Protein AF-A0AAD4BTC6-F1 (afdb_monomer)

Mean predicted aligned error: 7.3 Å

Structure (mmCIF, N/CA/C/O backbone):
data_AF-A0AAD4BTC6-F1
#
_entry.id   AF-A0AAD4BTC6-F1
#
loop_
_atom_site.group_PDB
_atom_site.id
_atom_site.type_symbol
_atom_site.label_atom_id
_atom_site.label_alt_id
_atom_site.label_comp_id
_atom_site.label_asym_id
_atom_site.label_entity_id
_atom_site.label_seq_id
_atom_site.pdbx_PDB_ins_code
_atom_site.Cartn_x
_atom_site.Cartn_y
_atom_site.Cartn_z
_atom_site.occupancy
_atom_site.B_iso_or_equiv
_atom_site.auth_seq_id
_atom_site.auth_comp_id
_atom_site.auth_asym_id
_atom_site.auth_atom_id
_atom_site.pdbx_PDB_model_num
ATOM 1 N N . MET A 1 1 ? -26.303 -7.495 2.391 1.00 59.72 1 MET A N 1
ATOM 2 C CA . MET A 1 1 ? -24.873 -7.337 2.055 1.00 59.72 1 MET A CA 1
ATOM 3 C C . MET A 1 1 ? -24.207 -8.682 2.264 1.00 59.72 1 MET A C 1
ATOM 5 O O . MET A 1 1 ? -24.426 -9.274 3.316 1.00 59.72 1 MET A O 1
ATOM 9 N N . ALA A 1 2 ? -23.503 -9.204 1.262 1.00 74.81 2 ALA A N 1
ATOM 10 C CA . ALA A 1 2 ? -22.733 -10.434 1.427 1.00 74.81 2 ALA A CA 1
ATOM 11 C C . ALA A 1 2 ? -21.497 -10.154 2.305 1.00 74.81 2 ALA A C 1
ATOM 13 O O . ALA A 1 2 ? -21.036 -9.021 2.349 1.00 74.81 2 ALA A O 1
ATOM 14 N N . PHE A 1 3 ? -20.998 -11.163 3.025 1.00 88.12 3 PHE A N 1
ATOM 15 C CA . PHE A 1 3 ? -19.696 -11.126 3.712 1.00 88.12 3 PHE A CA 1
ATOM 16 C C . PHE A 1 3 ? -19.461 -9.969 4.710 1.00 88.12 3 PHE A C 1
ATOM 18 O O . PHE A 1 3 ? -18.333 -9.530 4.901 1.00 88.12 3 PHE A O 1
ATOM 25 N N . SER A 1 4 ? -20.492 -9.510 5.429 1.00 89.38 4 SER A N 1
ATOM 26 C CA . SER A 1 4 ? -20.370 -8.412 6.410 1.00 89.38 4 SER A CA 1
ATOM 27 C C . SER A 1 4 ? -19.417 -8.684 7.584 1.00 89.38 4 SER A C 1
ATOM 29 O O . SER A 1 4 ? -19.092 -7.758 8.321 1.00 89.38 4 SER A O 1
ATOM 31 N N . ASN A 1 5 ? -19.011 -9.940 7.778 1.00 93.12 5 ASN A N 1
ATOM 32 C CA . ASN A 1 5 ? -18.071 -10.384 8.811 1.00 93.12 5 ASN A CA 1
ATOM 33 C C . ASN A 1 5 ? -16.766 -10.924 8.203 1.00 93.12 5 ASN A C 1
ATOM 35 O O . ASN A 1 5 ? -16.048 -11.675 8.855 1.00 93.12 5 ASN A O 1
ATOM 39 N N . LEU A 1 6 ? -16.489 -10.634 6.929 1.00 95.56 6 LEU A N 1
ATOM 40 C CA . LEU A 1 6 ? -15.225 -11.010 6.313 1.00 95.56 6 LEU A CA 1
ATOM 41 C C . LEU A 1 6 ? -14.169 -9.966 6.675 1.00 95.56 6 LEU A C 1
ATOM 43 O O . LEU A 1 6 ? -14.262 -8.815 6.256 1.00 95.56 6 LEU A O 1
ATOM 47 N N . HIS A 1 7 ? -13.189 -10.394 7.467 1.00 96.81 7 HIS A N 1
ATOM 48 C CA . HIS A 1 7 ? -12.101 -9.546 7.962 1.00 96.81 7 HIS A CA 1
ATOM 49 C C . HIS A 1 7 ? -10.792 -9.774 7.208 1.00 96.81 7 HIS A C 1
ATOM 51 O O . HIS A 1 7 ? -9.967 -8.873 7.121 1.00 96.81 7 HIS A O 1
ATOM 57 N N . ARG A 1 8 ? -10.595 -10.966 6.644 1.00 97.12 8 ARG A N 1
ATOM 58 C CA . ARG A 1 8 ? -9.352 -11.341 5.977 1.00 97.12 8 ARG A CA 1
ATOM 59 C C . ARG A 1 8 ? -9.640 -12.064 4.679 1.00 97.12 8 ARG A C 1
ATOM 61 O O . ARG A 1 8 ? -10.457 -12.983 4.646 1.00 97.12 8 ARG A O 1
ATOM 68 N N . ILE A 1 9 ? -8.917 -11.664 3.646 1.00 95.44 9 ILE A N 1
ATOM 69 C CA . ILE A 1 9 ? -8.820 -12.357 2.372 1.00 95.44 9 ILE A CA 1
ATOM 70 C C . ILE A 1 9 ? -7.354 -12.656 2.144 1.00 95.44 9 ILE A C 1
ATOM 72 O O . ILE A 1 9 ? -6.514 -11.766 2.220 1.00 95.44 9 ILE A O 1
ATOM 76 N N . ASP A 1 10 ? -7.076 -13.927 1.900 1.00 94.94 10 ASP A N 1
ATOM 77 C CA . ASP A 1 10 ? -5.738 -14.442 1.670 1.00 94.94 10 ASP A CA 1
ATOM 78 C C . ASP A 1 10 ? -5.809 -15.368 0.460 1.00 94.94 10 ASP A C 1
ATOM 80 O O . ASP A 1 10 ? -6.353 -16.473 0.531 1.00 94.94 10 ASP A O 1
ATOM 84 N N . ILE A 1 11 ? -5.381 -14.849 -0.685 1.00 91.38 11 ILE A N 1
ATOM 85 C CA . ILE A 1 11 ? -5.396 -15.550 -1.964 1.00 91.38 11 ILE A CA 1
ATOM 86 C C . ILE A 1 11 ? -3.944 -15.746 -2.353 1.00 91.38 11 ILE A C 1
ATOM 88 O O . ILE A 1 11 ? -3.280 -14.792 -2.739 1.00 91.38 11 ILE A O 1
ATOM 92 N N . ASN A 1 12 ? -3.459 -16.980 -2.261 1.00 89.06 12 ASN A N 1
ATOM 93 C CA . ASN A 1 12 ? -2.123 -17.332 -2.717 1.00 89.06 12 ASN A CA 1
ATOM 94 C C . ASN A 1 12 ? -2.219 -18.361 -3.845 1.00 89.06 12 ASN A C 1
ATOM 96 O O . ASN A 1 12 ? -2.481 -19.543 -3.617 1.00 89.06 12 ASN A O 1
ATOM 100 N N . VAL A 1 13 ? -2.061 -17.883 -5.072 1.00 84.44 13 VAL A N 1
ATOM 101 C CA . VAL A 1 13 ? -2.122 -18.658 -6.303 1.00 84.44 13 VAL A CA 1
ATOM 102 C C . VAL A 1 13 ? -0.783 -18.560 -7.027 1.00 84.44 13 VAL A C 1
ATOM 104 O O . VAL A 1 13 ? -0.260 -17.481 -7.264 1.00 84.44 13 VAL A O 1
ATOM 107 N N . PHE A 1 14 ? -0.234 -19.700 -7.442 1.00 79.25 14 PHE A N 1
ATOM 108 C CA . PHE A 1 14 ? 1.022 -19.774 -8.209 1.00 79.25 14 PHE A CA 1
ATOM 109 C C . PHE A 1 14 ? 0.871 -19.347 -9.685 1.00 79.25 14 PHE A C 1
ATOM 111 O O . PHE A 1 14 ? 1.632 -19.785 -10.544 1.00 79.25 14 PHE A O 1
ATOM 118 N N . TRP A 1 15 ? -0.180 -18.592 -10.004 1.00 77.50 15 TRP A N 1
ATOM 119 C CA . TRP A 1 15 ? -0.621 -18.295 -11.363 1.00 77.50 15 TRP A CA 1
ATOM 120 C C . TRP A 1 15 ? -0.911 -16.804 -11.484 1.00 77.50 15 TRP A C 1
ATOM 122 O O . TRP A 1 15 ? -1.284 -16.155 -10.508 1.00 77.50 15 TRP A O 1
ATOM 132 N N . PHE A 1 16 ? -0.763 -16.283 -12.700 1.00 72.88 16 PHE A N 1
ATOM 133 C CA . PHE A 1 16 ? -1.094 -14.900 -13.011 1.00 72.88 16 PHE A CA 1
ATOM 134 C C . PHE A 1 16 ? -2.599 -14.661 -12.846 1.00 72.88 16 PHE A C 1
ATOM 136 O O . PHE A 1 16 ? -3.417 -15.386 -13.419 1.00 72.88 16 PHE A O 1
ATOM 143 N N . VAL A 1 17 ? -2.950 -13.641 -12.068 1.00 74.19 17 VAL A N 1
ATOM 144 C CA . VAL A 1 17 ? -4.315 -13.132 -11.953 1.00 74.19 17 VAL A CA 1
ATOM 145 C C . VAL A 1 17 ? -4.288 -11.681 -12.399 1.00 74.19 17 VAL A C 1
ATOM 147 O O . VAL A 1 17 ? -3.582 -10.857 -11.829 1.00 74.19 17 VAL A O 1
ATOM 150 N N . GLU A 1 18 ? -5.063 -11.361 -13.425 1.00 85.88 18 GLU A N 1
ATOM 151 C CA . GLU A 1 18 ? -5.240 -9.983 -13.863 1.00 85.88 18 GLU A CA 1
ATOM 152 C C . GLU A 1 18 ? -6.384 -9.371 -13.054 1.00 85.88 18 GLU A C 1
ATOM 154 O O . GLU A 1 18 ? -7.548 -9.602 -13.360 1.00 85.88 18 GLU A O 1
ATOM 159 N N . LEU A 1 19 ? -6.054 -8.661 -11.971 1.00 90.12 19 LEU A N 1
ATOM 160 C CA . LEU A 1 19 ? -7.030 -7.893 -11.196 1.00 90.12 19 LEU A CA 1
ATOM 161 C C . LEU A 1 19 ? -6.938 -6.418 -11.593 1.00 90.12 19 LEU A C 1
ATOM 163 O O . LEU A 1 19 ? -5.877 -5.813 -11.430 1.00 90.12 19 LEU A O 1
ATOM 167 N N . THR A 1 20 ? -8.027 -5.834 -12.098 1.00 93.50 20 THR A N 1
ATOM 168 C CA . THR A 1 20 ? -8.067 -4.397 -12.432 1.00 93.50 20 THR A CA 1
ATOM 169 C C . THR A 1 20 ? -8.494 -3.537 -11.239 1.00 93.50 20 THR A C 1
ATOM 171 O O . THR A 1 20 ? -9.007 -4.033 -10.230 1.00 93.50 20 THR A O 1
ATOM 174 N N . ASN A 1 21 ? -8.333 -2.215 -11.354 1.00 94.31 21 ASN A N 1
ATOM 175 C CA . ASN A 1 21 ? -8.818 -1.260 -10.352 1.00 94.31 21 ASN A CA 1
ATOM 176 C C . ASN A 1 21 ? -10.330 -1.385 -10.110 1.00 94.31 21 ASN A C 1
ATOM 178 O O . ASN A 1 21 ? -10.786 -1.391 -8.968 1.00 94.31 21 ASN A O 1
ATOM 182 N N . GLU A 1 22 ? -11.120 -1.488 -11.179 1.00 95.88 22 GLU A N 1
ATOM 183 C CA . GLU A 1 22 ? -12.581 -1.562 -11.102 1.00 95.88 22 GLU A CA 1
ATOM 184 C C . GLU A 1 22 ? -13.033 -2.828 -10.376 1.00 95.88 22 GLU A C 1
ATOM 186 O O . GLU A 1 22 ? -13.978 -2.797 -9.584 1.00 95.88 22 GLU A O 1
ATOM 191 N N . GLU A 1 23 ? -12.357 -3.944 -10.638 1.00 95.06 23 GLU A N 1
ATOM 192 C CA . GLU A 1 23 ? -12.630 -5.221 -9.992 1.00 95.06 23 GLU A CA 1
ATOM 193 C C . GLU A 1 23 ? -12.239 -5.186 -8.519 1.00 95.06 23 GLU A C 1
ATOM 195 O O . GLU A 1 23 ? -13.055 -5.549 -7.671 1.00 95.06 23 GLU A O 1
ATOM 200 N N . LEU A 1 24 ? -11.052 -4.666 -8.198 1.00 94.69 24 LEU A N 1
ATOM 201 C CA . LEU A 1 24 ? -10.587 -4.478 -6.826 1.00 94.69 24 LEU A CA 1
ATOM 202 C C . LEU A 1 24 ? -11.571 -3.635 -5.999 1.00 94.69 24 LEU A C 1
ATOM 204 O O . LEU A 1 24 ? -11.931 -4.012 -4.884 1.00 94.69 24 LEU A O 1
ATOM 208 N N . LEU A 1 25 ? -12.058 -2.521 -6.546 1.00 95.25 25 LEU A N 1
ATOM 209 C CA . LEU A 1 25 ? -13.003 -1.640 -5.852 1.00 95.25 25 LEU A CA 1
ATOM 210 C C . LEU A 1 25 ? -14.396 -2.252 -5.737 1.00 95.25 25 LEU A C 1
ATOM 212 O O . LEU A 1 25 ? -15.050 -2.124 -4.698 1.00 95.25 25 LEU A O 1
ATOM 216 N N . ARG A 1 26 ? -14.853 -2.961 -6.775 1.00 94.44 26 ARG A N 1
ATOM 217 C CA . ARG A 1 26 ? -16.104 -3.721 -6.708 1.00 94.44 26 ARG A CA 1
ATOM 218 C C . ARG A 1 26 ? -16.031 -4.757 -5.594 1.00 94.44 26 ARG A C 1
ATOM 220 O O . ARG A 1 26 ? -16.973 -4.864 -4.814 1.00 94.44 26 ARG A O 1
ATOM 227 N N . LEU A 1 27 ? -14.920 -5.476 -5.491 1.00 91.81 27 LEU A N 1
ATOM 228 C CA . LEU A 1 27 ? -14.670 -6.443 -4.434 1.00 91.81 27 LEU A CA 1
ATOM 229 C C . LEU A 1 27 ? -14.650 -5.775 -3.047 1.00 91.81 27 LEU A C 1
ATOM 231 O O . LEU A 1 27 ? -15.406 -6.185 -2.166 1.00 91.81 27 LEU A O 1
ATOM 235 N N . ALA A 1 28 ? -13.910 -4.676 -2.883 1.00 92.69 28 ALA A N 1
ATOM 236 C CA . ALA A 1 28 ? -13.869 -3.904 -1.639 1.00 92.69 28 ALA A CA 1
ATOM 237 C C . ALA A 1 28 ? -15.260 -3.426 -1.182 1.00 92.69 28 ALA A C 1
ATOM 239 O O . ALA A 1 28 ? -15.583 -3.491 0.005 1.00 92.69 28 ALA A O 1
ATOM 240 N N . SER A 1 29 ? -16.134 -3.033 -2.118 1.00 93.31 29 SER A N 1
ATOM 241 C CA . SER A 1 29 ? -17.508 -2.603 -1.807 1.00 93.31 29 SER A CA 1
ATOM 242 C C . SER A 1 29 ? -18.380 -3.709 -1.191 1.00 93.31 29 SER A C 1
ATOM 244 O O . SER A 1 29 ? -19.342 -3.428 -0.473 1.00 93.31 29 SER A O 1
ATOM 246 N N . VAL A 1 30 ? -18.035 -4.976 -1.443 1.00 94.06 30 VAL A N 1
ATOM 247 C CA . VAL A 1 30 ? -18.726 -6.147 -0.889 1.00 94.06 30 VAL A CA 1
ATOM 248 C C . VAL A 1 30 ? -18.170 -6.518 0.493 1.00 94.06 30 VAL A C 1
ATOM 250 O O . VAL A 1 30 ? -18.830 -7.240 1.239 1.00 94.06 30 VAL A O 1
ATOM 253 N N . TRP A 1 31 ? -17.007 -5.987 0.884 1.00 93.75 31 TRP A N 1
ATOM 254 C CA . TRP A 1 31 ? -16.299 -6.336 2.119 1.00 93.75 31 TRP A CA 1
ATOM 255 C C . TRP A 1 31 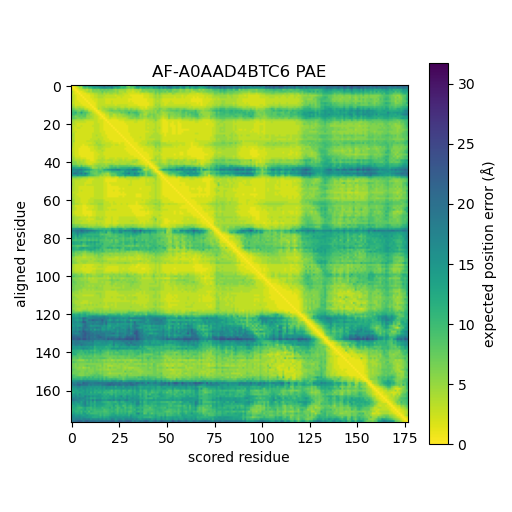? -16.118 -5.123 3.045 1.00 93.75 31 TRP A C 1
ATOM 257 O O . TRP A 1 31 ? -14.999 -4.700 3.331 1.00 93.75 31 TRP A O 1
ATOM 267 N N . PRO A 1 32 ? -17.212 -4.567 3.595 1.00 92.50 32 PRO A N 1
ATOM 268 C CA . PRO A 1 32 ? -17.181 -3.306 4.342 1.00 92.50 32 PRO A CA 1
ATOM 269 C C . PRO A 1 32 ? -16.405 -3.358 5.671 1.00 92.50 32 PRO A C 1
ATOM 271 O O . PRO A 1 32 ? -16.277 -2.333 6.341 1.00 92.50 32 PRO A O 1
ATOM 274 N N . ARG A 1 33 ? -15.951 -4.543 6.096 1.00 95.31 33 ARG A N 1
ATOM 275 C CA . ARG A 1 33 ? -15.167 -4.778 7.320 1.00 95.31 33 ARG A CA 1
ATOM 276 C C . ARG A 1 33 ? -13.828 -5.466 7.046 1.00 95.31 33 ARG A C 1
ATOM 278 O O . ARG A 1 33 ? -13.255 -6.039 7.966 1.00 95.31 33 ARG A O 1
ATOM 285 N N . LEU A 1 34 ? -13.351 -5.434 5.802 1.00 96.44 34 LEU A N 1
ATOM 286 C CA . LEU A 1 34 ? -12.070 -6.039 5.470 1.00 96.44 34 LEU A CA 1
ATOM 287 C C . LEU A 1 34 ? -10.939 -5.324 6.217 1.00 96.44 34 LEU A C 1
ATOM 289 O O . LEU A 1 34 ? -10.796 -4.106 6.130 1.00 96.44 34 LEU A O 1
ATOM 293 N N . GLU A 1 35 ? -10.148 -6.103 6.941 1.00 96.75 35 GLU A N 1
ATOM 294 C CA . GLU A 1 35 ? -8.965 -5.665 7.680 1.00 96.75 35 GLU A CA 1
ATOM 295 C C . GLU A 1 35 ? -7.680 -6.071 6.956 1.00 96.75 35 GLU A C 1
ATOM 297 O O . GLU A 1 35 ? -6.692 -5.341 6.986 1.00 96.75 35 GLU A O 1
ATOM 302 N N . GLU A 1 36 ? -7.685 -7.219 6.281 1.00 97.00 36 GLU A N 1
ATOM 303 C CA . GLU A 1 36 ? -6.502 -7.778 5.634 1.00 97.00 36 GLU A CA 1
ATOM 304 C C . GLU A 1 36 ? -6.835 -8.230 4.210 1.00 97.00 36 GLU A C 1
ATOM 306 O O . GLU A 1 36 ? -7.689 -9.097 4.012 1.00 97.00 36 GLU A O 1
ATOM 311 N N . LEU A 1 37 ? -6.144 -7.653 3.226 1.00 95.44 37 LEU A N 1
ATOM 312 C CA . LEU A 1 37 ? -6.191 -8.066 1.827 1.00 95.44 37 LEU A CA 1
ATOM 313 C C . LEU A 1 37 ? -4.805 -8.541 1.407 1.00 95.44 37 LEU A C 1
ATOM 315 O O . LEU A 1 37 ? -3.919 -7.724 1.171 1.00 95.44 37 LEU A O 1
ATOM 319 N N . LEU A 1 38 ? -4.621 -9.855 1.336 1.00 93.50 38 LEU A N 1
ATOM 320 C CA . LEU A 1 38 ? -3.350 -10.485 1.008 1.00 93.50 38 LEU A CA 1
ATOM 321 C C . LEU A 1 38 ? -3.507 -11.263 -0.288 1.00 93.50 38 LEU A C 1
ATOM 323 O O . LEU A 1 38 ? -4.280 -12.217 -0.361 1.00 93.50 38 LEU A O 1
ATOM 327 N N . ILE A 1 39 ? -2.788 -10.839 -1.317 1.00 90.81 39 ILE A N 1
ATOM 328 C CA . ILE A 1 39 ? -2.853 -11.445 -2.633 1.00 90.81 39 ILE A CA 1
ATOM 329 C C . ILE A 1 39 ? -1.428 -11.788 -3.092 1.00 90.81 39 ILE A C 1
ATOM 331 O O . ILE A 1 39 ? -0.611 -10.908 -3.335 1.00 90.81 39 ILE A O 1
ATOM 335 N N . ASN A 1 40 ? -1.132 -13.090 -3.145 1.00 85.94 40 ASN A N 1
ATOM 336 C CA . ASN A 1 40 ? 0.184 -13.738 -3.266 1.00 85.94 40 ASN A CA 1
ATOM 337 C C . ASN A 1 40 ? 1.302 -13.065 -2.460 1.00 85.94 40 ASN A C 1
ATOM 339 O O . ASN A 1 40 ? 2.411 -12.879 -2.959 1.00 85.94 40 ASN A O 1
ATOM 343 N N . GLU A 1 41 ? 1.045 -12.776 -1.185 1.00 85.50 41 GLU A N 1
ATOM 344 C CA . GLU A 1 41 ? 2.039 -12.185 -0.278 1.00 85.50 41 GLU A CA 1
ATOM 345 C C . GLU A 1 41 ? 3.402 -12.912 -0.295 1.00 85.50 41 GLU A C 1
ATOM 347 O O . GLU A 1 41 ? 4.432 -12.274 -0.109 1.00 85.50 41 GLU A O 1
ATOM 352 N N . ASN A 1 42 ? 3.411 -14.231 -0.533 1.00 81.94 42 ASN A N 1
ATOM 353 C CA . ASN A 1 42 ? 4.616 -15.071 -0.470 1.00 81.94 42 ASN A CA 1
ATOM 354 C C . ASN A 1 42 ? 5.162 -15.515 -1.831 1.00 81.94 42 ASN A C 1
ATOM 356 O O . ASN A 1 42 ? 6.245 -16.091 -1.895 1.00 81.94 42 ASN A O 1
ATOM 360 N N . SER A 1 43 ? 4.378 -15.371 -2.895 1.00 73.38 43 SER A N 1
ATOM 361 C CA . SER A 1 43 ? 4.711 -15.928 -4.214 1.00 73.38 43 SER A CA 1
ATOM 362 C C . SER A 1 43 ? 4.817 -14.862 -5.289 1.00 73.38 43 SER A C 1
ATOM 364 O O . SER A 1 43 ? 5.282 -15.179 -6.380 1.00 73.38 43 SER A O 1
ATOM 366 N N . GLY A 1 44 ? 4.430 -13.625 -4.957 1.00 65.75 44 GLY A N 1
ATOM 367 C CA . GLY A 1 44 ? 4.569 -12.497 -5.851 1.00 65.75 44 GLY A CA 1
ATOM 368 C C . GLY A 1 44 ? 3.584 -12.516 -7.021 1.00 65.75 44 GLY A C 1
ATOM 369 O O . GLY A 1 44 ? 2.852 -13.493 -7.227 1.00 65.75 44 GLY A O 1
ATOM 370 N N . TRP A 1 45 ? 3.484 -11.405 -7.753 1.00 68.88 45 TRP A N 1
ATOM 371 C CA . TRP A 1 45 ? 2.762 -11.358 -9.031 1.00 68.88 45 TRP A CA 1
ATOM 372 C C . TRP A 1 45 ? 3.685 -10.797 -10.095 1.00 68.88 45 TRP A C 1
ATOM 374 O O . TRP A 1 45 ? 4.296 -9.752 -9.917 1.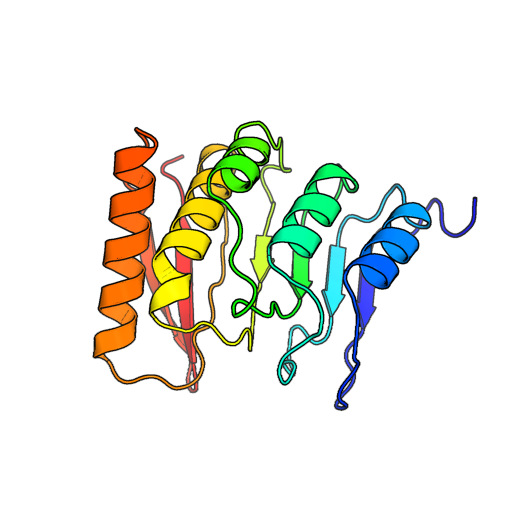00 68.88 45 TRP A O 1
ATOM 384 N N . SER A 1 46 ? 3.682 -11.417 -11.268 1.00 66.88 46 SER A N 1
ATOM 385 C CA . SER A 1 46 ? 4.054 -10.679 -12.472 1.00 66.88 46 SER A CA 1
ATOM 386 C C . SER A 1 46 ? 3.031 -9.554 -12.681 1.00 66.88 46 SER A C 1
ATOM 388 O O . SER A 1 46 ? 1.838 -9.803 -12.557 1.00 66.88 46 SER A O 1
ATOM 390 N N . ALA A 1 47 ? 3.513 -8.332 -12.932 1.00 67.12 47 ALA A N 1
ATOM 391 C CA . ALA A 1 47 ? 2.773 -7.108 -13.283 1.00 67.12 47 ALA A CA 1
ATOM 392 C C . ALA A 1 47 ? 1.228 -7.188 -13.209 1.00 67.12 47 ALA A C 1
ATOM 394 O O . ALA A 1 47 ? 0.571 -7.542 -14.187 1.00 67.12 47 ALA A O 1
ATOM 395 N N . GLY A 1 48 ? 0.639 -6.832 -12.064 1.00 77.69 48 GLY A N 1
ATOM 396 C CA . GLY A 1 48 ? -0.820 -6.773 -11.906 1.00 77.69 48 GLY A CA 1
ATOM 397 C C . GLY A 1 48 ? -1.481 -5.614 -12.670 1.00 77.69 48 GLY A C 1
ATOM 398 O O . GLY A 1 48 ? -0.828 -4.652 -13.057 1.00 77.69 48 GLY A O 1
ATOM 399 N N . GLY A 1 49 ? -2.803 -5.666 -12.854 1.00 89.12 49 GLY A N 1
ATOM 400 C CA . GLY A 1 49 ? -3.589 -4.569 -13.448 1.00 89.12 49 GLY A CA 1
ATOM 401 C C . GLY A 1 49 ? -3.908 -3.421 -12.478 1.00 89.12 49 GLY A C 1
ATOM 402 O O . GLY A 1 49 ? -4.501 -2.417 -12.878 1.00 89.12 49 GLY A O 1
ATOM 403 N N . ILE A 1 50 ? -3.536 -3.560 -11.203 1.00 92.06 50 ILE A N 1
ATOM 404 C CA . ILE A 1 50 ? -3.827 -2.586 -10.150 1.00 92.06 50 ILE A CA 1
ATOM 405 C C . ILE A 1 50 ? -2.837 -1.437 -10.251 1.00 92.06 50 ILE A C 1
ATOM 407 O O . ILE A 1 50 ? -1.631 -1.644 -10.172 1.00 92.06 50 ILE A O 1
ATOM 411 N N . THR A 1 51 ? -3.336 -0.216 -10.373 1.00 91.94 51 THR A N 1
ATOM 412 C CA . THR A 1 51 ? -2.493 0.979 -10.406 1.00 91.94 51 THR A CA 1
ATOM 413 C C . THR A 1 51 ? -2.355 1.609 -9.028 1.00 91.94 51 THR A C 1
ATOM 415 O O . THR A 1 51 ? -3.117 1.310 -8.104 1.00 91.94 51 THR A O 1
ATOM 418 N N . LEU A 1 52 ? -1.431 2.563 -8.896 1.00 89.12 52 LEU A N 1
ATOM 419 C CA . LEU A 1 52 ? -1.311 3.365 -7.679 1.00 89.12 52 LEU A CA 1
ATOM 420 C C . LEU A 1 52 ? -2.632 4.061 -7.308 1.00 89.12 52 LEU A C 1
ATOM 422 O O . LEU A 1 52 ? -3.003 4.120 -6.138 1.00 89.12 52 LEU A O 1
ATOM 426 N N . ASN A 1 53 ? -3.378 4.542 -8.308 1.00 90.00 53 ASN A N 1
ATOM 427 C CA . ASN A 1 53 ? -4.692 5.150 -8.092 1.00 90.00 53 ASN A CA 1
ATOM 428 C C . ASN A 1 53 ? -5.719 4.130 -7.586 1.00 90.00 53 ASN A C 1
ATOM 430 O O . ASN A 1 53 ? -6.495 4.444 -6.686 1.00 90.00 53 ASN A O 1
ATOM 434 N N . GLY A 1 54 ? -5.683 2.896 -8.096 1.00 92.31 54 GLY A N 1
ATOM 435 C CA . GLY A 1 54 ? -6.501 1.807 -7.565 1.00 92.31 54 GLY A CA 1
ATOM 436 C C . GLY A 1 54 ? -6.216 1.525 -6.092 1.00 92.31 54 GLY A C 1
ATOM 437 O O . GLY A 1 54 ? -7.155 1.399 -5.306 1.00 92.31 54 GLY A O 1
ATOM 438 N N . LEU A 1 55 ? -4.937 1.503 -5.695 1.00 92.25 55 LEU A N 1
ATOM 439 C CA . LEU A 1 55 ? -4.555 1.358 -4.288 1.00 92.25 55 LEU A CA 1
ATOM 440 C C . LEU A 1 55 ? -5.115 2.507 -3.436 1.00 92.25 55 LEU A C 1
ATOM 442 O O . LEU A 1 55 ? -5.722 2.257 -2.398 1.00 92.25 55 LEU A O 1
ATOM 446 N N . VAL A 1 56 ? -4.951 3.760 -3.860 1.00 91.00 5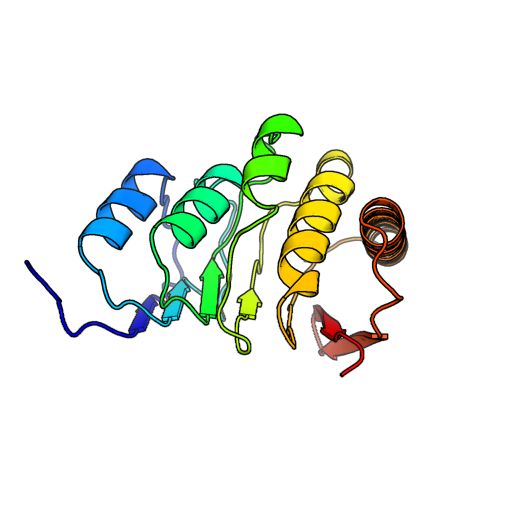6 VAL A N 1
ATOM 447 C CA . VAL A 1 56 ? -5.453 4.919 -3.100 1.00 91.00 56 VAL A CA 1
ATOM 448 C C . VAL A 1 56 ? -6.967 4.860 -2.926 1.00 91.00 56 VAL A C 1
ATOM 450 O O . VAL A 1 56 ? -7.466 5.024 -1.813 1.00 91.00 56 VAL A O 1
ATOM 453 N N . GLN A 1 57 ? -7.703 4.562 -3.997 1.00 92.06 57 GLN A N 1
ATOM 454 C CA . GLN A 1 57 ? -9.157 4.419 -3.944 1.00 92.06 57 GLN A CA 1
ATOM 455 C C . GLN A 1 57 ? -9.584 3.258 -3.032 1.00 92.06 57 GLN A C 1
ATOM 457 O O . GLN A 1 57 ? -10.571 3.377 -2.298 1.00 92.06 57 GLN A O 1
ATOM 462 N N . LEU A 1 58 ? -8.826 2.154 -3.019 1.00 93.81 58 LEU A N 1
ATOM 463 C CA . LEU A 1 58 ? -9.046 1.042 -2.095 1.00 93.81 58 LEU A CA 1
ATOM 464 C C . LEU A 1 58 ? -8.898 1.502 -0.639 1.00 93.81 58 LEU A C 1
ATOM 466 O O . LEU A 1 58 ? -9.780 1.209 0.171 1.00 93.81 58 LEU A O 1
ATOM 470 N N . LEU A 1 59 ? -7.824 2.231 -0.318 1.00 91.75 59 LEU A N 1
ATOM 471 C CA . LEU A 1 59 ? -7.557 2.746 1.030 1.00 91.75 59 LEU A CA 1
ATOM 472 C C . LEU A 1 59 ? -8.628 3.748 1.483 1.00 91.75 59 LEU A C 1
ATOM 474 O O . LEU A 1 59 ? -9.107 3.661 2.611 1.00 91.75 59 LEU A O 1
ATOM 478 N N . GLN A 1 60 ? -9.077 4.635 0.590 1.00 90.75 60 GLN A N 1
ATOM 479 C CA . GLN A 1 60 ? -10.170 5.577 0.863 1.00 90.75 60 GLN A CA 1
ATOM 480 C C . GLN A 1 60 ? -11.504 4.866 1.136 1.00 90.75 60 GLN A C 1
ATOM 482 O O . GLN A 1 60 ? -12.299 5.314 1.962 1.00 90.75 60 GLN A O 1
ATOM 487 N N . THR A 1 61 ? -11.757 3.748 0.453 1.00 91.56 61 THR A N 1
ATOM 488 C CA . THR A 1 61 ? -13.008 2.987 0.591 1.00 91.56 61 THR A CA 1
ATOM 489 C C . THR A 1 61 ? -12.985 2.056 1.811 1.00 91.56 61 THR A C 1
ATOM 491 O O . THR A 1 61 ? -14.018 1.820 2.442 1.00 91.56 61 THR A O 1
ATOM 494 N N . SER A 1 62 ? -11.810 1.540 2.182 1.00 93.31 62 SER A N 1
ATOM 495 C CA . SER A 1 62 ? -11.651 0.436 3.137 1.00 93.31 62 SER A CA 1
ATOM 496 C C . SER A 1 62 ? -11.059 0.907 4.467 1.00 93.31 62 SER A C 1
ATOM 498 O O . SER A 1 62 ? -9.945 0.556 4.834 1.00 93.31 62 SER A O 1
ATOM 500 N N . ARG A 1 63 ? -11.838 1.666 5.243 1.00 91.50 63 ARG A N 1
ATOM 501 C CA . ARG A 1 63 ? -11.403 2.293 6.513 1.00 91.50 63 ARG A CA 1
ATOM 502 C C . ARG A 1 63 ? -10.877 1.355 7.615 1.00 91.50 63 ARG A C 1
ATOM 504 O O . ARG A 1 63 ? -10.324 1.831 8.598 1.00 91.50 63 ARG A O 1
ATOM 511 N N . PHE A 1 64 ? -11.133 0.050 7.517 1.00 93.88 64 PHE A N 1
ATOM 512 C CA . PHE A 1 64 ? -10.666 -0.943 8.497 1.00 93.88 64 PHE A CA 1
ATOM 513 C C . PHE A 1 64 ? -9.408 -1.680 8.037 1.00 93.88 64 PHE A C 1
ATOM 515 O O . PHE A 1 64 ? -8.849 -2.464 8.802 1.00 93.88 64 PHE A O 1
ATOM 522 N N . LEU A 1 65 ? -8.969 -1.434 6.802 1.00 94.75 65 LEU A N 1
ATOM 523 C CA . LEU A 1 65 ? -7.855 -2.130 6.191 1.00 94.75 65 LEU A CA 1
ATOM 524 C C . LEU A 1 65 ? -6.570 -1.752 6.928 1.00 94.75 65 LEU A C 1
ATOM 526 O O . LEU A 1 65 ? -6.168 -0.593 6.940 1.00 94.75 65 LEU A O 1
ATOM 530 N N . ARG A 1 66 ? -5.947 -2.740 7.566 1.00 93.50 66 ARG A N 1
ATOM 531 C CA . ARG A 1 66 ? -4.679 -2.624 8.296 1.00 93.50 66 ARG A CA 1
ATOM 532 C C . ARG A 1 66 ? -3.543 -3.379 7.616 1.00 93.50 66 ARG A C 1
ATOM 534 O O . ARG A 1 66 ? -2.391 -3.181 7.962 1.00 93.50 66 ARG A O 1
ATOM 541 N N . LYS A 1 67 ? -3.833 -4.288 6.688 1.00 93.50 67 LYS A N 1
ATOM 542 C CA . LYS A 1 67 ? -2.786 -5.010 5.968 1.00 93.50 67 LYS A CA 1
ATOM 543 C C . LYS A 1 67 ? -3.166 -5.184 4.513 1.00 93.50 67 LYS A C 1
ATOM 545 O O . LYS A 1 67 ? -4.232 -5.717 4.210 1.00 93.50 67 LYS A O 1
ATOM 550 N N . VAL A 1 68 ? -2.278 -4.753 3.631 1.00 92.94 68 VAL A N 1
ATOM 551 C CA . VAL A 1 68 ? -2.425 -4.878 2.186 1.00 92.94 68 VAL A CA 1
ATOM 552 C C . VAL A 1 68 ? -1.169 -5.519 1.636 1.00 92.94 68 VAL A C 1
ATOM 554 O O . VAL A 1 68 ? -0.089 -4.967 1.796 1.00 92.94 68 VAL A O 1
ATOM 557 N N . ALA A 1 69 ? -1.313 -6.666 0.985 1.00 91.12 69 ALA A N 1
ATOM 558 C CA . ALA A 1 69 ? -0.278 -7.255 0.154 1.00 91.12 69 ALA A CA 1
ATOM 559 C C . ALA A 1 69 ? -0.846 -7.423 -1.255 1.00 91.12 69 ALA A C 1
ATOM 561 O O . ALA A 1 69 ? -1.725 -8.257 -1.463 1.00 91.12 69 ALA A O 1
ATOM 562 N N . LEU A 1 70 ? -0.410 -6.583 -2.191 1.00 90.12 70 LEU A N 1
ATOM 563 C CA . LEU A 1 70 ? -0.831 -6.631 -3.591 1.00 90.12 70 LEU A CA 1
ATOM 564 C C . LEU A 1 70 ? 0.243 -6.022 -4.482 1.00 90.12 70 LEU A C 1
ATOM 566 O O . LEU A 1 70 ? 0.984 -5.136 -4.063 1.00 90.12 70 LEU A O 1
ATOM 570 N N . THR A 1 71 ? 0.289 -6.459 -5.730 1.00 88.50 71 THR A N 1
ATOM 571 C CA . THR A 1 71 ? 1.242 -5.933 -6.708 1.00 88.50 71 THR A CA 1
ATOM 572 C C . THR A 1 71 ? 0.655 -4.741 -7.430 1.00 88.50 71 THR A C 1
ATOM 574 O O . THR A 1 71 ? -0.516 -4.771 -7.817 1.00 88.50 71 THR A O 1
ATOM 577 N N . ILE A 1 72 ? 1.471 -3.720 -7.650 1.00 88.56 72 ILE A N 1
ATOM 578 C CA . ILE A 1 72 ? 1.057 -2.468 -8.265 1.00 88.56 72 ILE A CA 1
ATOM 579 C C . ILE A 1 72 ? 1.815 -2.281 -9.572 1.00 88.56 72 ILE A C 1
ATOM 581 O O . ILE A 1 72 ? 3.037 -2.400 -9.637 1.00 88.56 72 ILE A O 1
ATOM 585 N N . ASN A 1 73 ? 1.078 -1.942 -10.617 1.00 89.00 73 ASN A N 1
ATOM 586 C CA . ASN A 1 73 ? 1.621 -1.407 -11.845 1.00 89.00 73 ASN A CA 1
ATOM 587 C C . ASN A 1 73 ? 1.868 0.094 -11.680 1.00 89.00 73 ASN A C 1
ATOM 589 O O . ASN A 1 73 ? 0.924 0.883 -11.560 1.00 89.00 73 ASN A O 1
ATOM 5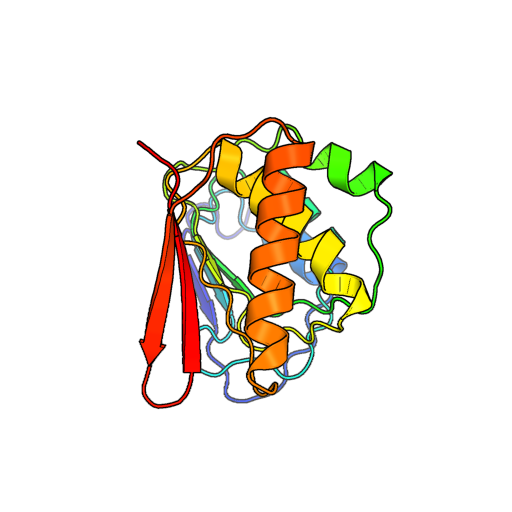93 N N . MET A 1 74 ? 3.144 0.476 -11.678 1.00 84.00 74 MET A N 1
ATOM 594 C CA . MET A 1 74 ? 3.548 1.874 -11.542 1.00 84.00 74 MET A CA 1
ATOM 595 C C . MET A 1 74 ? 3.660 2.621 -12.870 1.00 84.00 74 MET A C 1
ATOM 597 O O . MET A 1 74 ? 3.706 3.845 -12.858 1.00 84.00 74 MET A O 1
ATOM 601 N N . HIS A 1 75 ? 3.602 1.933 -14.014 1.00 82.12 75 HIS A N 1
ATOM 602 C CA . HIS A 1 75 ? 3.712 2.587 -15.323 1.00 82.12 75 HIS A CA 1
ATOM 603 C C . HIS A 1 75 ? 2.584 3.592 -15.590 1.00 82.12 75 HIS A C 1
ATOM 605 O O . HIS A 1 75 ? 2.718 4.501 -16.410 1.00 82.12 75 HIS A O 1
ATOM 611 N N . SER A 1 76 ? 1.449 3.447 -14.906 1.00 71.88 76 SER A N 1
ATOM 612 C CA . SER A 1 76 ? 0.403 4.462 -14.911 1.00 71.88 76 SER A CA 1
ATOM 613 C C . SER A 1 76 ? 0.749 5.564 -13.910 1.00 71.88 76 SER A C 1
ATOM 615 O O . SER A 1 76 ? 0.552 5.409 -12.701 1.00 71.88 76 SER A O 1
ATOM 617 N N . PHE A 1 77 ? 1.235 6.688 -14.429 1.00 67.12 77 PHE A N 1
ATOM 618 C CA . PHE A 1 77 ? 1.533 7.867 -13.626 1.00 67.12 77 PHE A CA 1
ATOM 619 C C . PHE A 1 77 ? 0.295 8.352 -12.862 1.00 67.12 77 PHE A C 1
ATOM 621 O O . PHE A 1 77 ? -0.785 8.526 -13.434 1.00 67.12 77 PHE A O 1
ATOM 628 N N . MET A 1 78 ? 0.471 8.613 -11.569 1.00 70.56 78 MET A N 1
ATOM 629 C CA . MET A 1 78 ? -0.494 9.364 -10.778 1.00 70.56 78 MET A CA 1
ATOM 630 C C . MET A 1 78 ? -0.196 10.857 -10.938 1.00 70.56 78 MET A C 1
ATOM 632 O O . MET A 1 78 ? 0.947 11.284 -10.780 1.00 70.56 78 MET A O 1
ATOM 636 N N . ASP A 1 79 ? -1.218 11.657 -11.245 1.00 76.00 79 ASP A N 1
ATOM 637 C CA . ASP A 1 79 ? -1.098 13.117 -11.181 1.00 76.00 79 ASP A CA 1
ATOM 638 C C . ASP A 1 79 ? -0.809 13.522 -9.724 1.00 76.00 79 ASP A C 1
ATOM 640 O O . ASP A 1 79 ? -1.432 13.012 -8.792 1.00 76.00 79 ASP A O 1
ATOM 644 N N . PHE A 1 80 ? 0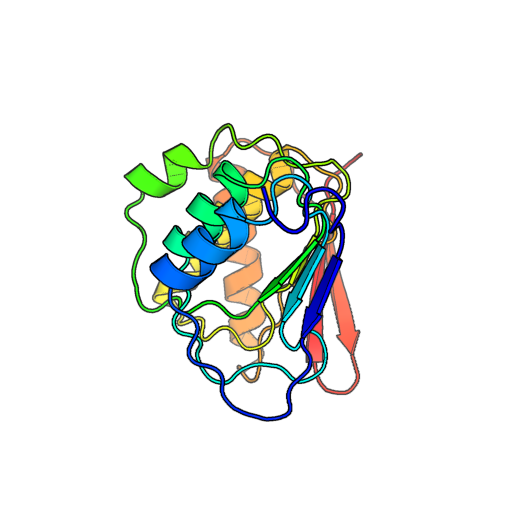.107 14.465 -9.511 1.00 68.88 80 PHE A N 1
ATOM 645 C CA . PHE A 1 80 ? 0.384 15.041 -8.197 1.00 68.88 80 PHE A CA 1
ATOM 646 C C . PHE A 1 80 ? -0.888 15.552 -7.494 1.00 68.88 80 PHE A C 1
ATOM 648 O O . PHE A 1 80 ? -1.024 15.431 -6.279 1.00 68.88 80 PHE A O 1
ATOM 655 N N . ASN A 1 81 ? -1.872 16.043 -8.252 1.00 72.31 81 ASN A N 1
ATOM 656 C CA . ASN A 1 81 ? -3.173 16.444 -7.710 1.00 72.31 81 ASN A CA 1
ATOM 657 C C . ASN A 1 81 ? -3.983 15.276 -7.121 1.00 72.31 81 ASN A C 1
ATOM 659 O O . ASN A 1 81 ? -4.871 15.494 -6.306 1.00 72.31 81 ASN A O 1
ATOM 663 N N . GLN A 1 82 ? -3.710 14.037 -7.528 1.00 73.94 82 GLN A N 1
ATOM 664 C CA . GLN A 1 82 ? -4.309 12.843 -6.928 1.00 73.94 82 GLN A CA 1
ATOM 665 C C . GLN A 1 82 ? -3.524 12.388 -5.694 1.00 73.94 82 GLN A C 1
ATOM 667 O O . GLN A 1 82 ? -4.133 11.894 -4.749 1.00 73.94 82 GLN A O 1
ATOM 672 N N . LEU A 1 83 ? -2.206 12.631 -5.644 1.00 71.25 83 LEU A N 1
ATOM 673 C CA . LEU A 1 83 ? -1.408 12.411 -4.431 1.00 71.25 83 LEU A CA 1
ATOM 674 C C . LEU A 1 83 ? -1.883 13.296 -3.272 1.00 71.25 83 LEU A C 1
ATOM 676 O O . LEU A 1 83 ? -1.856 12.866 -2.124 1.00 71.25 83 LEU A O 1
ATOM 680 N N . THR A 1 84 ? -2.380 14.508 -3.530 1.00 71.75 84 THR A N 1
ATOM 681 C CA . THR A 1 84 ? -2.939 15.343 -2.454 1.00 71.75 84 THR A CA 1
ATOM 682 C C . THR A 1 84 ? -4.237 14.783 -1.876 1.00 71.75 84 THR A C 1
ATOM 684 O O . THR A 1 84 ? -4.521 15.034 -0.712 1.00 71.75 84 THR A O 1
ATOM 687 N N . ALA A 1 85 ? -4.985 13.954 -2.613 1.00 74.44 85 ALA A N 1
ATOM 688 C CA . ALA A 1 85 ? -6.149 13.246 -2.069 1.00 74.44 85 ALA A CA 1
ATOM 689 C C . ALA A 1 85 ? -5.770 12.179 -1.018 1.00 74.44 85 ALA A C 1
ATOM 691 O O . ALA A 1 85 ? -6.639 11.642 -0.329 1.00 74.44 85 ALA A O 1
ATOM 692 N N . ILE A 1 86 ? -4.478 11.866 -0.912 1.00 73.25 86 ILE A N 1
ATOM 693 C CA . ILE A 1 86 ? -3.878 10.954 0.068 1.00 73.25 86 ILE A CA 1
ATOM 694 C C . ILE A 1 86 ? -3.541 11.719 1.351 1.00 73.25 86 ILE A C 1
ATOM 696 O O . ILE A 1 86 ? -3.576 11.137 2.433 1.00 73.25 86 ILE A O 1
ATOM 700 N N . LEU A 1 87 ? -3.275 13.029 1.252 1.00 71.31 87 LEU A N 1
ATOM 701 C CA . LEU A 1 87 ? -3.084 13.916 2.400 1.00 71.31 87 LEU A CA 1
ATOM 702 C C . LEU A 1 87 ? -4.423 14.035 3.145 1.00 71.31 87 LEU A C 1
ATOM 704 O O . LEU A 1 87 ? -5.296 14.813 2.769 1.00 71.31 87 LEU A O 1
ATOM 708 N N . GLY A 1 88 ? -4.607 13.214 4.177 1.00 75.75 88 GLY A N 1
ATOM 709 C CA . GLY A 1 88 ? -5.860 13.105 4.931 1.00 75.75 88 GLY A CA 1
ATOM 710 C C . GLY A 1 88 ? -6.444 11.694 4.993 1.00 75.75 88 GLY A C 1
ATOM 711 O O . GLY A 1 88 ? -7.498 11.503 5.601 1.00 75.75 88 GLY A O 1
ATOM 712 N N . LEU A 1 89 ? -5.784 10.697 4.397 1.00 82.19 89 LEU A N 1
ATOM 713 C CA . LEU A 1 89 ? -6.100 9.296 4.656 1.00 82.19 89 LEU A CA 1
ATOM 714 C C . LEU A 1 89 ? -5.742 8.928 6.097 1.00 82.19 89 LEU A C 1
ATOM 716 O O . LEU A 1 89 ? -4.579 8.733 6.423 1.00 82.19 89 LEU A O 1
ATOM 720 N N . THR A 1 90 ? -6.753 8.755 6.947 1.00 83.00 90 THR A N 1
ATOM 721 C CA . THR A 1 90 ? -6.552 8.181 8.282 1.00 83.00 90 THR A CA 1
ATOM 722 C C . THR A 1 90 ? -6.461 6.663 8.173 1.00 83.00 90 THR A C 1
ATOM 724 O O . THR A 1 90 ? -7.479 5.978 8.042 1.00 83.00 90 THR A O 1
ATOM 727 N N . LEU A 1 91 ? -5.239 6.138 8.214 1.00 85.62 91 LEU A N 1
ATOM 728 C CA . LEU A 1 91 ? -4.987 4.700 8.235 1.00 85.62 91 LEU A CA 1
ATOM 729 C C . LEU A 1 91 ? -4.891 4.186 9.681 1.00 85.62 91 LEU A C 1
ATOM 731 O O . LEU A 1 91 ? -4.561 4.949 10.591 1.00 85.62 91 LEU A O 1
ATOM 735 N N . PRO A 1 92 ? -5.209 2.903 9.938 1.00 86.12 92 PRO A N 1
ATOM 736 C CA . PRO A 1 92 ? -4.988 2.317 11.254 1.00 86.12 92 PRO A CA 1
ATOM 737 C C . PRO A 1 92 ? -3.505 2.404 11.652 1.00 86.12 92 PRO A C 1
ATOM 739 O O . PRO A 1 92 ? -2.661 2.130 10.806 1.00 86.12 92 PRO A O 1
ATOM 742 N N . PRO A 1 93 ? -3.157 2.642 12.933 1.00 81.75 93 PRO A N 1
ATOM 743 C CA . PRO A 1 93 ? -1.757 2.727 13.374 1.00 81.75 93 PRO A CA 1
ATOM 744 C C . PRO A 1 93 ? -0.910 1.489 13.056 1.00 81.75 93 PRO A C 1
ATOM 746 O O . PRO A 1 93 ? 0.309 1.566 13.004 1.00 81.75 93 PRO A O 1
ATOM 749 N N . THR A 1 94 ? -1.562 0.340 12.864 1.00 84.12 94 THR A N 1
ATOM 750 C CA . THR A 1 94 ? -0.947 -0.944 12.506 1.00 84.12 94 THR A CA 1
ATOM 751 C C . THR A 1 94 ? -0.946 -1.210 11.002 1.00 84.12 94 THR A C 1
ATOM 753 O O . THR A 1 94 ? -0.775 -2.358 10.589 1.00 84.12 94 THR A O 1
ATOM 756 N N . PHE A 1 95 ? -1.180 -0.179 10.185 1.00 87.75 95 PHE A N 1
ATOM 757 C CA . PHE A 1 95 ? -1.246 -0.322 8.744 1.00 87.75 95 PHE A CA 1
ATOM 758 C C . PHE A 1 95 ? 0.090 -0.820 8.182 1.00 87.75 95 PHE A C 1
ATOM 760 O O . PHE A 1 95 ? 1.164 -0.304 8.491 1.00 87.75 95 PHE A O 1
ATOM 767 N N . SER A 1 96 ? 0.016 -1.843 7.338 1.00 87.44 96 SER A N 1
ATOM 768 C CA . SER A 1 96 ? 1.153 -2.406 6.628 1.00 87.44 96 SER A CA 1
ATOM 769 C C . SER A 1 96 ? 0.804 -2.572 5.158 1.00 87.44 96 SER A C 1
ATOM 771 O O . SER A 1 96 ? -0.234 -3.137 4.804 1.00 87.44 96 SER A O 1
ATOM 773 N N . LEU A 1 97 ? 1.695 -2.069 4.310 1.00 88.94 97 LEU A N 1
ATOM 774 C CA . LEU A 1 97 ? 1.622 -2.187 2.864 1.00 88.94 97 LEU A CA 1
ATOM 775 C C . LEU A 1 97 ? 2.818 -3.010 2.381 1.00 88.94 97 LEU A C 1
ATOM 777 O O . LEU A 1 97 ? 3.972 -2.689 2.668 1.00 88.94 97 LEU A O 1
ATOM 781 N N . ASN A 1 98 ? 2.510 -4.071 1.650 1.00 86.31 98 ASN A N 1
ATOM 782 C CA . ASN A 1 98 ? 3.441 -4.937 0.960 1.00 86.31 98 ASN A CA 1
ATOM 783 C C . ASN A 1 98 ? 3.125 -4.866 -0.538 1.00 86.31 98 ASN A C 1
ATOM 785 O O . ASN A 1 98 ? 2.025 -5.198 -0.977 1.00 86.31 98 ASN A O 1
ATOM 789 N N . VAL A 1 99 ? 4.103 -4.403 -1.306 1.00 85.19 99 VAL A N 1
ATOM 790 C CA . VAL A 1 99 ? 4.006 -4.206 -2.759 1.00 85.19 99 VAL A CA 1
ATOM 791 C C . VAL A 1 99 ? 4.983 -5.103 -3.507 1.00 85.19 99 VAL A C 1
ATOM 793 O O . VAL A 1 99 ? 5.530 -4.706 -4.536 1.00 85.19 99 VAL A O 1
ATOM 796 N N . LEU A 1 100 ? 5.225 -6.299 -2.962 1.00 79.69 100 LEU A N 1
ATOM 797 C CA . LEU A 1 100 ? 6.062 -7.340 -3.552 1.00 79.69 100 LEU A CA 1
ATOM 798 C C . LEU A 1 100 ? 5.806 -7.478 -5.057 1.00 79.69 100 LEU A C 1
ATOM 800 O O . LEU A 1 100 ? 4.662 -7.443 -5.486 1.00 79.69 100 LEU A O 1
ATOM 804 N N . ASP A 1 101 ? 6.867 -7.601 -5.849 1.00 77.06 101 ASP A N 1
ATOM 805 C CA . ASP A 1 101 ? 6.833 -7.780 -7.310 1.00 77.06 101 ASP A CA 1
ATOM 806 C C 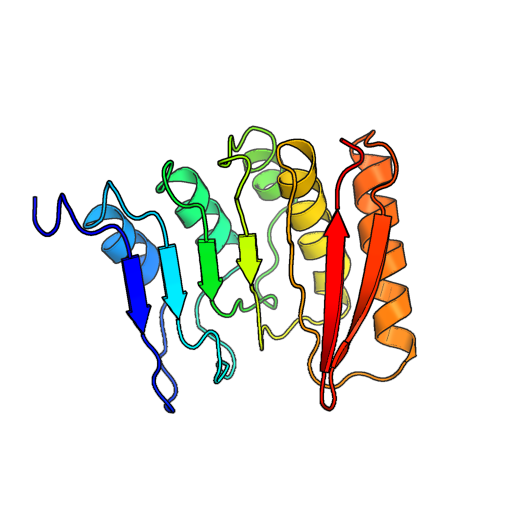. ASP A 1 101 ? 6.117 -6.689 -8.119 1.00 77.06 101 ASP A C 1
ATOM 808 O O . ASP A 1 101 ? 5.837 -6.847 -9.310 1.00 77.06 101 ASP A O 1
ATOM 812 N N . SER A 1 102 ? 5.863 -5.534 -7.506 1.00 83.44 102 SER A N 1
ATOM 813 C CA . SER A 1 102 ? 5.470 -4.350 -8.264 1.00 83.44 102 SER A CA 1
ATOM 814 C C . SER A 1 102 ? 6.596 -3.968 -9.221 1.00 83.44 102 SER A C 1
ATOM 816 O O . SER A 1 102 ? 7.754 -3.847 -8.818 1.00 83.44 102 SER A O 1
ATOM 818 N N . LEU A 1 103 ? 6.257 -3.748 -10.490 1.00 78.12 103 LEU A N 1
ATOM 819 C CA . LEU A 1 103 ? 7.194 -3.175 -11.448 1.00 78.12 103 LEU A CA 1
ATOM 820 C C . LEU A 1 103 ? 7.302 -1.685 -11.156 1.00 78.12 103 LEU A C 1
ATOM 822 O O . LEU A 1 103 ? 6.356 -0.937 -11.406 1.00 78.12 103 LEU A O 1
ATOM 826 N N . ILE A 1 104 ? 8.438 -1.273 -10.596 1.00 77.69 104 ILE A N 1
ATOM 827 C CA . ILE A 1 104 ? 8.710 0.129 -10.300 1.00 77.69 104 ILE A CA 1
ATOM 828 C C . ILE A 1 104 ? 9.859 0.591 -11.186 1.00 77.69 104 ILE A C 1
ATOM 830 O O . ILE A 1 104 ? 11.009 0.211 -10.972 1.00 77.69 104 ILE A O 1
ATOM 834 N N . ASP A 1 105 ? 9.529 1.386 -12.200 1.00 82.69 105 ASP A N 1
ATOM 835 C CA . ASP A 1 105 ? 10.527 2.089 -13.002 1.00 82.69 105 ASP A CA 1
ATOM 836 C C . ASP A 1 105 ? 11.131 3.272 -12.225 1.00 82.69 105 ASP A C 1
ATOM 838 O O . ASP A 1 105 ? 10.573 3.737 -11.226 1.00 82.69 105 ASP A O 1
ATOM 842 N N . GLU A 1 106 ? 12.303 3.746 -12.663 1.00 81.62 106 GLU A N 1
ATOM 843 C CA . GLU A 1 106 ? 13.015 4.855 -12.009 1.00 81.62 106 GLU A CA 1
ATOM 844 C C . GLU A 1 106 ? 12.169 6.134 -11.935 1.00 81.62 106 GLU A C 1
ATOM 846 O O . GLU A 1 106 ? 12.216 6.851 -10.932 1.00 81.62 106 GLU A O 1
ATOM 851 N N . ASP A 1 107 ? 11.349 6.382 -12.959 1.00 84.44 107 ASP A N 1
ATOM 852 C CA . ASP A 1 107 ? 10.480 7.557 -13.058 1.00 84.44 107 ASP A CA 1
ATOM 853 C C . ASP A 1 107 ? 9.330 7.521 -12.034 1.00 84.44 107 ASP A C 1
ATOM 855 O O . ASP A 1 107 ? 8.843 8.566 -11.595 1.00 84.44 107 ASP A O 1
ATOM 859 N N . SER A 1 108 ? 8.923 6.328 -11.599 1.00 83.75 108 SER A N 1
ATOM 860 C CA . SER A 1 108 ? 7.859 6.105 -10.618 1.00 83.75 108 SER A CA 1
ATOM 861 C C . SER A 1 108 ? 8.332 6.158 -9.166 1.00 83.75 108 SER A C 1
ATOM 863 O O . SER A 1 108 ? 7.510 6.311 -8.254 1.00 83.75 108 SER A O 1
ATOM 865 N N . VAL A 1 109 ? 9.644 6.061 -8.922 1.00 83.81 109 VAL A N 1
ATOM 866 C CA . VAL A 1 109 ? 10.226 6.072 -7.569 1.00 83.81 109 VAL A CA 1
ATOM 867 C C . VAL A 1 109 ? 9.800 7.312 -6.762 1.00 83.81 109 VAL A C 1
ATOM 869 O O . VAL A 1 109 ? 9.360 7.133 -5.626 1.00 83.81 109 VAL A O 1
ATOM 872 N N . PRO A 1 110 ? 9.851 8.560 -7.281 1.00 84.44 110 PRO A N 1
ATOM 873 C CA . PRO A 1 110 ? 9.444 9.748 -6.520 1.00 84.44 110 PRO A CA 1
ATOM 874 C C . PRO A 1 110 ? 7.962 9.747 -6.128 1.00 84.44 110 PRO A C 1
ATOM 876 O O . PRO A 1 110 ? 7.608 10.138 -5.014 1.00 84.44 110 PRO A O 1
ATOM 879 N N . THR A 1 111 ? 7.098 9.287 -7.032 1.00 84.88 111 THR A N 1
ATOM 880 C CA . THR A 1 111 ? 5.651 9.183 -6.813 1.00 84.88 111 THR A CA 1
ATOM 881 C C . THR A 1 111 ? 5.347 8.171 -5.714 1.00 84.88 111 THR A C 1
ATOM 883 O O . THR A 1 111 ? 4.621 8.481 -4.768 1.00 84.88 111 THR A O 1
ATOM 886 N N . MET A 1 112 ? 5.962 6.988 -5.785 1.00 84.62 112 MET A N 1
ATOM 887 C CA . MET A 1 112 ? 5.809 5.965 -4.756 1.00 84.62 112 MET A CA 1
ATOM 888 C C . MET A 1 112 ? 6.395 6.433 -3.423 1.00 84.62 112 MET A C 1
ATOM 890 O O . MET A 1 112 ? 5.728 6.355 -2.402 1.00 84.62 112 MET A O 1
ATOM 894 N N . ALA A 1 113 ? 7.596 7.010 -3.420 1.00 83.75 113 ALA A N 1
ATOM 895 C CA . ALA A 1 113 ? 8.204 7.594 -2.228 1.00 83.75 113 ALA A CA 1
ATOM 896 C C . ALA A 1 113 ? 7.291 8.630 -1.548 1.00 83.75 113 ALA A C 1
ATOM 898 O O . ALA A 1 113 ? 7.167 8.628 -0.325 1.00 83.75 113 ALA A O 1
ATOM 899 N N . THR A 1 114 ? 6.614 9.468 -2.338 1.00 84.38 114 THR A N 1
ATOM 900 C CA . THR A 1 114 ? 5.644 10.451 -1.837 1.00 84.38 114 THR A CA 1
ATOM 901 C C . THR A 1 114 ? 4.425 9.775 -1.227 1.00 84.38 114 THR A C 1
ATOM 903 O O . THR A 1 114 ? 4.053 10.117 -0.109 1.00 84.38 114 THR A O 1
ATOM 906 N N . LEU A 1 115 ? 3.846 8.773 -1.898 1.00 84.81 115 LEU A N 1
ATOM 907 C CA . LEU A 1 115 ? 2.757 7.977 -1.328 1.00 84.81 115 LEU A CA 1
ATOM 908 C C . LEU A 1 115 ? 3.154 7.373 0.021 1.00 84.81 115 LEU A C 1
ATOM 910 O O . LEU A 1 115 ? 2.429 7.494 1.005 1.00 84.81 115 LEU A O 1
ATOM 914 N N . LEU A 1 116 ? 4.309 6.716 0.057 1.00 83.44 116 LEU A N 1
ATOM 915 C CA . LEU A 1 116 ? 4.799 6.037 1.244 1.00 83.44 116 LEU A CA 1
ATOM 916 C C . LEU A 1 116 ? 5.030 7.024 2.390 1.00 83.44 116 LEU A C 1
ATOM 918 O O . LEU A 1 116 ? 4.688 6.712 3.525 1.00 83.44 116 LEU A O 1
ATOM 922 N N . ALA A 1 117 ? 5.552 8.217 2.098 1.00 82.62 117 ALA A N 1
ATOM 923 C CA . ALA A 1 117 ? 5.730 9.272 3.089 1.00 82.62 117 ALA A CA 1
ATOM 924 C C . ALA A 1 117 ? 4.381 9.813 3.605 1.00 82.62 117 ALA A C 1
ATOM 926 O O . ALA A 1 117 ? 4.223 10.008 4.808 1.00 82.62 117 ALA A O 1
ATOM 927 N N . CYS A 1 118 ? 3.375 9.976 2.735 1.00 81.75 118 CYS A N 1
ATOM 928 C CA . CYS A 1 118 ? 2.016 10.346 3.149 1.00 81.75 118 CYS A CA 1
ATOM 929 C C . CYS A 1 118 ? 1.386 9.294 4.073 1.00 81.75 118 CYS A C 1
ATOM 931 O O . CYS A 1 118 ? 0.719 9.639 5.045 1.00 81.75 118 CYS A O 1
ATOM 933 N N . ILE A 1 119 ? 1.606 8.010 3.789 1.00 80.31 119 ILE A N 1
ATOM 934 C CA . ILE A 1 119 ? 1.122 6.916 4.637 1.00 80.31 119 ILE A CA 1
ATOM 935 C C . ILE A 1 119 ? 1.892 6.907 5.973 1.00 80.31 119 ILE A C 1
ATOM 937 O O . ILE A 1 119 ? 1.278 6.784 7.030 1.00 80.31 119 ILE A O 1
ATOM 941 N N . ALA A 1 120 ? 3.215 7.116 5.936 1.00 73.62 120 ALA A N 1
ATOM 942 C CA . ALA A 1 120 ? 4.116 7.137 7.096 1.00 73.62 120 ALA A CA 1
ATOM 943 C C . ALA A 1 120 ? 3.815 8.221 8.134 1.00 73.62 120 ALA A C 1
ATOM 945 O O . ALA A 1 120 ? 4.098 7.998 9.308 1.00 73.62 120 ALA A O 1
ATOM 946 N N . SER A 1 121 ? 3.227 9.359 7.746 1.00 70.81 121 SER A N 1
ATOM 947 C CA . SER A 1 121 ? 2.923 10.444 8.696 1.00 70.81 121 SER A CA 1
ATOM 948 C C . SER A 1 121 ? 2.025 10.025 9.856 1.00 70.81 121 SER A C 1
ATOM 950 O O . SER A 1 121 ? 2.135 10.600 10.933 1.00 70.81 121 SER A O 1
ATOM 952 N N . ASP A 1 122 ? 1.114 9.080 9.623 1.00 64.06 122 ASP A N 1
ATOM 953 C CA . ASP A 1 122 ? -0.023 8.833 10.514 1.00 64.06 122 ASP A CA 1
ATOM 954 C C . ASP A 1 122 ? 0.073 7.504 11.278 1.00 64.06 122 ASP A C 1
ATOM 956 O O . ASP A 1 122 ? -0.847 7.143 12.016 1.00 64.06 122 ASP A O 1
ATOM 960 N N . SER A 1 123 ? 1.133 6.708 11.101 1.00 58.16 123 SER A N 1
ATOM 961 C CA . SER A 1 123 ? 1.182 5.347 11.659 1.00 58.16 123 SER A CA 1
ATOM 962 C C . SER A 1 123 ? 2.601 4.861 11.957 1.00 58.16 123 SER A C 1
ATOM 964 O O . SER A 1 123 ? 3.547 5.205 11.250 1.00 58.16 123 SER A O 1
ATOM 966 N N . ASP A 1 124 ? 2.733 4.000 12.976 1.00 58.66 124 ASP A N 1
ATOM 967 C CA . ASP A 1 124 ? 3.949 3.218 13.247 1.00 58.66 124 ASP A CA 1
ATOM 968 C C . ASP A 1 124 ? 4.058 2.126 12.178 1.00 58.66 124 ASP A C 1
ATOM 970 O O . ASP A 1 124 ? 3.675 0.963 12.342 1.00 58.66 124 ASP A O 1
ATOM 974 N N . LEU A 1 125 ? 4.443 2.569 10.987 1.00 55.47 125 LEU A N 1
ATOM 975 C CA . LEU A 1 125 ? 4.390 1.749 9.804 1.00 55.47 125 LEU A CA 1
ATOM 976 C C . LEU A 1 125 ? 5.480 0.691 9.844 1.00 55.47 125 LEU A C 1
ATOM 978 O O . LEU A 1 125 ? 6.645 0.931 10.131 1.00 55.47 125 LEU A O 1
ATOM 982 N N . SER A 1 126 ? 5.083 -0.527 9.500 1.00 53.75 126 SER A N 1
ATOM 983 C CA . SER A 1 126 ? 6.010 -1.510 8.960 1.00 53.75 126 SER A CA 1
ATOM 984 C C . SER A 1 126 ? 5.724 -1.579 7.473 1.00 53.75 126 SER A C 1
ATOM 986 O O . SER A 1 126 ? 4.960 -2.414 6.983 1.00 53.75 126 SER A O 1
ATOM 988 N N . LEU A 1 127 ? 6.264 -0.595 6.762 1.00 59.03 127 LEU A N 1
ATOM 989 C CA . LEU A 1 127 ? 6.250 -0.618 5.316 1.00 59.03 127 LEU A CA 1
ATOM 990 C C . LEU A 1 127 ? 7.333 -1.584 4.860 1.00 59.03 127 LEU A C 1
ATOM 992 O O . LEU A 1 127 ? 8.483 -1.384 5.233 1.00 59.03 127 LEU A O 1
ATOM 996 N N . TRP A 1 128 ? 6.957 -2.585 4.069 1.00 56.50 128 TRP A N 1
ATOM 997 C CA . TRP A 1 128 ? 7.890 -3.508 3.439 1.00 56.50 128 TRP A CA 1
ATOM 998 C C . TRP A 1 128 ? 7.871 -3.232 1.943 1.00 56.50 128 TRP A C 1
ATOM 1000 O O . TRP A 1 128 ? 6.997 -3.705 1.216 1.00 56.50 128 TRP A O 1
ATOM 1010 N N . VAL A 1 129 ? 8.817 -2.415 1.485 1.00 56.78 129 VAL A N 1
ATOM 1011 C CA . VAL A 1 129 ? 9.042 -2.255 0.047 1.00 56.78 129 VAL A CA 1
ATOM 1012 C C . VAL A 1 129 ? 10.019 -3.334 -0.365 1.00 56.78 129 VAL A C 1
ATOM 1014 O O . VAL A 1 129 ? 11.127 -3.415 0.164 1.00 56.78 129 VAL A O 1
ATOM 1017 N N . PHE A 1 130 ? 9.588 -4.176 -1.289 1.00 56.81 130 PHE A N 1
ATOM 1018 C CA . PHE A 1 130 ? 10.437 -5.177 -1.896 1.00 56.81 130 PHE A CA 1
ATOM 1019 C C . PHE A 1 130 ? 10.818 -4.700 -3.285 1.00 56.81 130 PHE A C 1
ATOM 1021 O O . PHE A 1 130 ? 9.947 -4.431 -4.110 1.00 56.81 130 PHE A O 1
ATOM 1028 N N . CYS A 1 131 ? 12.114 -4.585 -3.542 1.00 52.09 131 CYS A N 1
ATOM 1029 C CA . CYS A 1 131 ? 12.614 -4.318 -4.879 1.00 52.09 131 CYS A CA 1
ATOM 1030 C C . CYS A 1 131 ? 13.226 -5.618 -5.399 1.00 52.09 131 CYS A C 1
ATOM 1032 O O . CYS A 1 131 ? 14.281 -6.043 -4.922 1.00 52.09 131 CYS A O 1
ATOM 1034 N N . MET A 1 132 ? 12.530 -6.284 -6.323 1.00 41.53 132 MET A N 1
ATOM 1035 C CA . MET A 1 132 ? 13.130 -7.372 -7.088 1.00 41.53 132 MET A CA 1
ATOM 1036 C C . MET A 1 132 ? 14.170 -6.766 -8.038 1.00 41.53 132 MET A C 1
ATOM 1038 O O . MET A 1 132 ? 13.858 -5.897 -8.847 1.00 41.53 132 MET A O 1
ATOM 1042 N N . ASP A 1 133 ? 15.390 -7.286 -7.950 1.00 48.06 133 ASP A N 1
ATOM 1043 C CA . ASP A 1 133 ? 16.288 -7.443 -9.098 1.00 48.06 133 ASP A CA 1
ATOM 1044 C C . ASP A 1 133 ? 16.963 -6.210 -9.712 1.00 48.06 133 ASP A C 1
ATOM 1046 O O . ASP A 1 133 ? 17.230 -6.169 -10.912 1.00 48.06 133 ASP A O 1
ATOM 1050 N N . THR A 1 134 ? 17.348 -5.218 -8.913 1.00 47.19 134 THR A N 1
ATOM 1051 C CA . THR A 1 134 ? 18.130 -4.102 -9.456 1.00 47.19 134 THR A CA 1
ATOM 1052 C C . THR A 1 134 ? 19.435 -3.867 -8.713 1.00 47.19 134 THR A C 1
ATOM 1054 O O . THR A 1 134 ? 19.570 -4.115 -7.515 1.00 47.19 134 THR A O 1
ATOM 1057 N N . ALA A 1 135 ? 20.440 -3.472 -9.494 1.00 54.75 135 ALA A N 1
ATOM 1058 C CA . ALA A 1 135 ? 21.808 -3.216 -9.077 1.00 54.75 135 ALA A CA 1
ATOM 1059 C C . ALA A 1 135 ? 21.876 -2.379 -7.778 1.00 54.75 135 ALA A C 1
ATOM 1061 O O . ALA A 1 135 ? 20.957 -1.601 -7.515 1.00 54.75 135 ALA A O 1
ATOM 1062 N N . PRO A 1 136 ? 22.969 -2.474 -6.993 1.00 58.53 136 PRO A N 1
ATOM 1063 C CA . PRO A 1 136 ? 23.158 -1.738 -5.732 1.00 58.53 136 PRO A CA 1
ATOM 1064 C C . PRO A 1 136 ? 22.750 -0.252 -5.767 1.00 58.53 136 PRO A C 1
ATOM 1066 O O . PRO A 1 136 ? 22.317 0.298 -4.755 1.00 58.53 136 PRO A O 1
ATOM 1069 N N . ASP A 1 137 ? 22.844 0.379 -6.938 1.00 63.41 137 ASP A N 1
ATOM 1070 C CA . ASP A 1 137 ? 22.521 1.784 -7.181 1.00 63.41 137 ASP A CA 1
ATOM 1071 C C . ASP A 1 137 ? 21.021 2.119 -7.036 1.00 63.41 137 ASP A C 1
ATOM 1073 O O . ASP A 1 137 ? 20.673 3.232 -6.632 1.00 63.41 137 ASP A O 1
ATOM 1077 N N . HIS A 1 138 ? 20.112 1.163 -7.260 1.00 64.06 138 HIS A N 1
ATOM 1078 C CA . HIS A 1 138 ? 18.668 1.394 -7.117 1.00 64.06 138 HIS A CA 1
ATOM 1079 C C . HIS A 1 138 ? 18.239 1.518 -5.648 1.00 64.06 138 HIS A C 1
ATOM 1081 O O . HIS A 1 138 ? 17.305 2.244 -5.318 1.00 64.06 138 HIS A O 1
ATOM 1087 N N . CYS A 1 139 ? 18.950 0.888 -4.713 1.00 64.38 139 CYS A N 1
ATOM 1088 C CA . CYS A 1 139 ? 18.653 1.035 -3.286 1.00 64.38 139 CYS A CA 1
ATOM 1089 C C . CYS A 1 139 ? 18.852 2.489 -2.819 1.00 64.38 139 CYS A C 1
ATOM 1091 O O . CYS A 1 139 ? 18.051 3.033 -2.054 1.00 64.38 139 CYS A O 1
ATOM 1093 N N . ALA A 1 140 ? 19.911 3.137 -3.314 1.00 69.50 140 ALA A N 1
ATOM 1094 C CA . ALA A 1 140 ? 20.227 4.521 -2.983 1.00 69.50 140 ALA A CA 1
ATOM 1095 C C . ALA A 1 140 ? 19.195 5.503 -3.563 1.00 69.50 140 ALA A C 1
ATOM 1097 O O . ALA A 1 140 ? 18.873 6.507 -2.916 1.00 69.50 140 ALA A O 1
ATOM 1098 N N . CYS A 1 141 ? 18.637 5.212 -4.747 1.00 74.62 141 CYS A N 1
ATOM 1099 C CA . CYS A 1 141 ? 17.631 6.075 -5.365 1.00 74.62 141 CYS A CA 1
ATOM 1100 C C . CYS A 1 141 ? 16.318 6.081 -4.563 1.00 74.62 141 CYS A C 1
ATOM 1102 O O . CYS A 1 141 ? 15.772 7.161 -4.319 1.00 74.62 141 CYS A O 1
ATOM 1104 N N . TRP A 1 142 ? 15.891 4.922 -4.046 1.00 75.00 142 TRP A N 1
ATOM 1105 C CA . TRP A 1 142 ? 14.734 4.789 -3.155 1.00 75.00 142 TRP A CA 1
ATOM 1106 C C . TRP A 1 142 ? 14.902 5.551 -1.850 1.00 75.00 142 TRP A C 1
ATOM 1108 O O . TRP A 1 142 ? 14.036 6.349 -1.489 1.00 75.00 142 TRP A O 1
ATOM 1118 N N . HIS A 1 143 ? 16.026 5.338 -1.163 1.00 75.75 143 HIS A N 1
ATOM 1119 C CA . HIS A 1 143 ? 16.297 6.008 0.105 1.00 75.75 143 HIS A CA 1
ATOM 1120 C C . HIS A 1 143 ? 16.289 7.533 -0.064 1.00 75.75 143 HIS A C 1
ATOM 1122 O O . HIS A 1 143 ? 15.578 8.240 0.650 1.00 75.75 143 HIS A O 1
ATOM 1128 N N . GLY A 1 144 ? 17.006 8.040 -1.072 1.00 80.00 144 GLY A N 1
ATOM 1129 C CA . GLY A 1 144 ? 17.046 9.471 -1.357 1.00 80.00 144 GLY A CA 1
ATOM 1130 C C . GLY A 1 144 ? 15.688 10.040 -1.777 1.00 80.00 144 GLY A C 1
ATOM 1131 O O . GLY A 1 144 ? 15.348 11.151 -1.378 1.00 80.00 144 GLY A O 1
ATOM 1132 N N . ALA A 1 145 ? 14.899 9.313 -2.573 1.00 82.75 145 ALA A N 1
ATOM 1133 C CA . ALA A 1 145 ? 13.570 9.761 -2.985 1.00 82.75 145 ALA A CA 1
ATOM 1134 C C . ALA A 1 145 ? 12.591 9.821 -1.810 1.00 82.75 145 ALA A C 1
ATOM 1136 O O . ALA A 1 145 ? 11.899 10.825 -1.655 1.00 82.75 145 ALA A O 1
ATOM 1137 N N . PHE A 1 146 ? 12.584 8.796 -0.957 1.00 79.25 146 PHE A N 1
ATOM 1138 C CA . PHE A 1 146 ? 11.765 8.764 0.252 1.00 79.25 146 PHE A CA 1
ATOM 1139 C C . PHE A 1 146 ? 12.138 9.894 1.208 1.00 79.25 146 PHE A C 1
ATOM 1141 O O . PHE A 1 146 ? 11.275 10.664 1.616 1.00 79.25 146 PHE A O 1
ATOM 1148 N N . GLN A 1 147 ? 13.431 10.081 1.475 1.00 81.06 147 GLN A N 1
ATOM 1149 C CA . GLN A 1 147 ? 13.911 11.168 2.323 1.00 81.06 147 GLN A CA 1
ATOM 1150 C C . GLN A 1 147 ? 13.509 12.548 1.773 1.00 81.06 147 GLN A C 1
ATOM 1152 O O . GLN A 1 147 ? 13.049 13.406 2.525 1.00 81.06 147 GLN A O 1
ATOM 1157 N N . ARG A 1 148 ? 13.625 12.766 0.454 1.00 84.44 148 ARG A N 1
ATOM 1158 C CA . ARG A 1 148 ? 13.166 14.008 -0.193 1.00 84.44 148 ARG A CA 1
ATOM 1159 C C . ARG A 1 148 ? 11.659 14.208 -0.051 1.00 84.44 148 ARG A C 1
ATOM 1161 O O . ARG A 1 148 ? 11.236 15.334 0.193 1.00 84.44 148 ARG A O 1
ATOM 1168 N N . ALA A 1 149 ? 10.870 13.145 -0.188 1.00 83.88 149 ALA A N 1
ATOM 1169 C CA . ALA A 1 149 ? 9.426 13.205 -0.003 1.00 83.88 149 ALA A CA 1
ATOM 1170 C C . ALA A 1 149 ? 9.051 13.579 1.439 1.00 83.88 149 ALA A C 1
ATOM 1172 O O . ALA A 1 149 ? 8.244 14.484 1.634 1.00 83.88 149 ALA A O 1
ATOM 1173 N N . GLN A 1 150 ? 9.690 12.971 2.444 1.00 81.62 150 GLN A N 1
ATOM 1174 C CA . 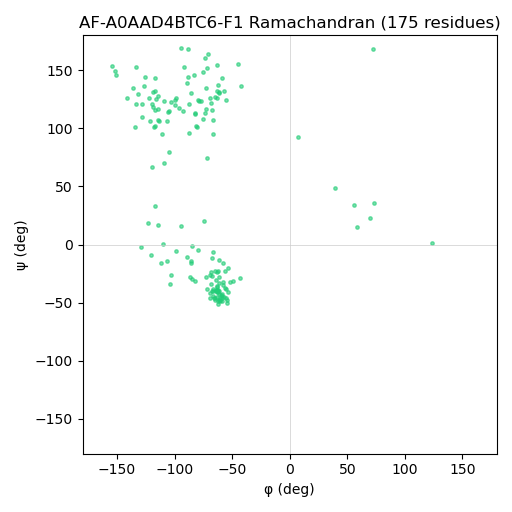GLN A 1 150 ? 9.469 13.322 3.852 1.00 81.62 150 GLN A CA 1
ATOM 1175 C C . GLN A 1 150 ? 9.793 14.792 4.134 1.00 81.62 150 GLN A C 1
ATOM 1177 O O . GLN A 1 150 ? 8.981 15.504 4.723 1.00 81.62 150 GLN A O 1
ATOM 1182 N N . VAL A 1 151 ? 10.940 15.278 3.643 1.00 83.81 151 VAL A N 1
ATOM 1183 C CA . VAL A 1 151 ? 11.338 16.688 3.788 1.00 83.81 151 VAL A CA 1
ATOM 1184 C C . VAL A 1 151 ? 10.338 17.622 3.102 1.00 83.81 151 VAL A C 1
ATOM 1186 O O . VAL A 1 151 ? 9.965 18.642 3.678 1.00 83.81 151 VAL A O 1
ATOM 1189 N N . ALA A 1 152 ? 9.868 17.278 1.900 1.00 84.50 152 ALA A N 1
ATOM 1190 C CA . ALA A 1 152 ? 8.866 18.065 1.180 1.00 84.50 152 ALA A CA 1
ATOM 1191 C C . ALA A 1 152 ? 7.515 18.122 1.916 1.00 84.50 152 ALA A C 1
ATOM 1193 O O . ALA A 1 152 ? 6.816 19.130 1.829 1.00 84.50 152 ALA A O 1
ATOM 1194 N N . LEU A 1 153 ? 7.173 17.070 2.664 1.00 81.62 153 LEU A N 1
ATOM 1195 C CA . LEU A 1 153 ? 5.984 16.995 3.515 1.00 81.62 153 LEU A CA 1
ATOM 1196 C C . LEU A 1 153 ? 6.192 17.600 4.916 1.00 81.62 153 LEU A C 1
ATOM 1198 O O . LEU A 1 153 ? 5.256 17.621 5.711 1.00 81.62 153 LEU A O 1
ATOM 1202 N N . GLY A 1 154 ? 7.392 18.100 5.235 1.00 83.62 154 GLY A N 1
ATOM 1203 C CA . GLY A 1 154 ? 7.713 18.662 6.550 1.00 83.62 154 GLY A CA 1
ATOM 1204 C C . GLY A 1 154 ? 7.792 17.623 7.675 1.00 83.62 154 GLY A C 1
ATOM 1205 O O . GLY A 1 154 ? 7.603 17.976 8.836 1.00 83.62 154 GLY A O 1
ATOM 1206 N N . GLN A 1 155 ? 8.042 16.354 7.345 1.00 80.12 155 GLN A N 1
ATOM 1207 C CA . GLN A 1 155 ? 8.149 15.254 8.305 1.00 80.12 155 GLN A CA 1
ATOM 1208 C C . GLN A 1 155 ? 9.583 15.107 8.836 1.00 80.12 155 GLN A C 1
ATOM 1210 O O . GLN A 1 155 ? 10.554 15.288 8.096 1.00 80.12 155 GLN A O 1
ATOM 1215 N N . GLU A 1 156 ? 9.726 14.746 10.116 1.00 73.38 156 GLU A N 1
ATOM 1216 C CA . GLU A 1 156 ? 11.024 14.385 10.696 1.00 73.38 156 GLU A CA 1
ATOM 1217 C C . GLU A 1 156 ? 11.469 12.985 10.244 1.00 73.38 156 GLU A C 1
ATOM 1219 O O . GLU A 1 156 ? 10.656 12.094 9.995 1.00 73.38 156 GLU A O 1
ATOM 1224 N N . TYR A 1 157 ? 12.787 12.802 10.120 1.00 62.62 157 TYR A N 1
ATOM 1225 C CA . TYR A 1 157 ? 13.394 11.604 9.542 1.00 62.62 157 TYR A CA 1
ATOM 1226 C C . TYR A 1 157 ? 12.936 10.318 10.233 1.00 62.62 157 TYR A C 1
ATOM 1228 O O . TYR A 1 157 ? 13.118 10.143 11.438 1.00 62.62 157 TYR A O 1
ATOM 1236 N N . SER A 1 158 ? 12.406 9.390 9.439 1.00 64.25 158 SER A N 1
ATOM 1237 C CA . SER A 1 158 ? 12.126 8.023 9.873 1.00 64.25 158 SER A CA 1
ATOM 1238 C C . SER A 1 158 ? 13.383 7.157 9.792 1.00 64.25 158 SER A C 1
ATOM 1240 O O . SER A 1 158 ? 14.218 7.325 8.899 1.00 64.25 158 SER A O 1
ATOM 1242 N N . LEU A 1 159 ? 13.513 6.208 10.719 1.00 64.44 159 LEU A N 1
ATOM 1243 C CA . LEU A 1 159 ? 14.595 5.229 10.703 1.00 64.44 159 LEU A CA 1
ATOM 1244 C C . LEU A 1 159 ? 14.403 4.281 9.516 1.00 64.44 159 LEU A C 1
ATOM 1246 O O . LEU A 1 159 ? 13.382 3.603 9.383 1.00 64.44 159 LEU A O 1
ATOM 1250 N N . PHE A 1 160 ? 15.413 4.249 8.653 1.00 65.50 160 PHE A N 1
ATOM 1251 C CA . PHE A 1 160 ? 15.523 3.321 7.539 1.00 65.50 160 PHE A CA 1
ATOM 1252 C C . PHE A 1 160 ? 16.320 2.106 8.003 1.00 65.50 160 PHE A C 1
ATOM 1254 O O . PHE A 1 160 ? 17.500 2.230 8.333 1.00 65.50 160 PHE A O 1
ATOM 1261 N N . THR A 1 161 ? 15.681 0.938 8.042 1.00 71.31 161 THR A N 1
ATOM 1262 C CA . THR A 1 161 ? 16.370 -0.322 8.340 1.00 71.31 161 THR A CA 1
ATOM 1263 C C . THR A 1 161 ? 16.322 -1.219 7.114 1.00 71.31 161 THR A C 1
ATOM 1265 O O . THR A 1 161 ? 15.247 -1.634 6.680 1.00 71.31 161 THR A O 1
ATOM 1268 N N . GLU A 1 162 ? 17.495 -1.524 6.566 1.00 68.00 162 GLU A N 1
ATOM 1269 C CA . GLU A 1 162 ? 17.659 -2.604 5.597 1.00 68.00 162 GLU A CA 1
ATOM 1270 C C . GLU A 1 162 ? 17.688 -3.930 6.363 1.00 68.00 162 GLU A C 1
ATOM 1272 O O . GLU A 1 162 ? 18.474 -4.112 7.295 1.00 68.00 162 GLU A O 1
ATOM 1277 N N . ILE A 1 163 ? 16.787 -4.838 6.006 1.00 69.00 163 ILE A N 1
ATOM 1278 C CA . ILE A 1 163 ? 16.731 -6.191 6.543 1.00 69.00 163 ILE A CA 1
ATOM 1279 C C . ILE A 1 163 ? 17.246 -7.114 5.448 1.00 69.00 163 ILE A C 1
ATOM 1281 O O . ILE A 1 163 ? 16.642 -7.247 4.381 1.00 69.00 163 ILE A O 1
ATOM 1285 N N . ASP A 1 164 ? 18.388 -7.730 5.733 1.00 60.44 164 ASP A N 1
ATOM 1286 C CA . ASP A 1 164 ? 19.039 -8.664 4.828 1.00 60.44 164 ASP A CA 1
ATOM 1287 C C . ASP A 1 164 ? 18.235 -9.970 4.803 1.00 60.44 164 ASP A C 1
ATOM 1289 O O . ASP A 1 164 ? 18.062 -10.632 5.832 1.00 60.44 164 ASP A O 1
ATOM 1293 N N . CYS A 1 165 ? 17.677 -10.319 3.645 1.00 57.25 165 CYS A N 1
ATOM 1294 C CA . CYS A 1 165 ? 17.013 -11.596 3.421 1.00 57.25 165 CYS A CA 1
ATOM 1295 C C . CYS A 1 165 ? 17.772 -12.382 2.344 1.00 57.25 165 CYS A C 1
ATOM 1297 O O . CYS A 1 165 ? 18.225 -11.784 1.372 1.00 57.25 165 CYS A O 1
ATOM 1299 N N . PRO A 1 166 ? 17.884 -13.724 2.456 1.00 52.47 166 PRO A N 1
ATOM 1300 C CA . PRO A 1 166 ? 18.789 -14.537 1.627 1.00 52.47 166 PRO A CA 1
ATOM 1301 C C . PRO A 1 166 ? 18.647 -14.369 0.107 1.00 52.47 166 PRO A C 1
ATOM 1303 O O . PRO A 1 166 ? 19.563 -14.715 -0.636 1.00 52.47 166 PRO A O 1
ATOM 1306 N N . HIS A 1 167 ? 17.508 -13.852 -0.354 1.00 57.03 167 HIS A N 1
ATOM 1307 C CA . HIS A 1 167 ? 17.218 -13.613 -1.764 1.00 57.03 167 HIS A CA 1
ATOM 1308 C C . HIS A 1 167 ? 16.711 -12.195 -2.052 1.00 57.03 167 HIS A C 1
ATOM 1310 O O . HIS A 1 167 ? 16.463 -11.873 -3.210 1.00 57.03 167 HIS A O 1
ATOM 1316 N N . HIS A 1 168 ? 16.551 -11.350 -1.027 1.00 56.28 168 HIS A N 1
ATOM 1317 C CA . HIS A 1 168 ? 15.763 -10.125 -1.129 1.00 56.28 168 HIS A CA 1
ATOM 1318 C C . HIS A 1 168 ? 16.254 -9.031 -0.182 1.00 56.28 168 HIS A C 1
ATOM 1320 O O . HIS A 1 168 ? 16.662 -9.309 0.942 1.00 56.28 168 HIS A O 1
ATOM 1326 N N . ARG A 1 169 ? 16.149 -7.769 -0.606 1.00 59.91 169 ARG A N 1
ATOM 1327 C CA . ARG A 1 169 ? 16.325 -6.620 0.288 1.00 59.91 169 ARG A CA 1
ATOM 1328 C C . ARG A 1 169 ? 14.961 -6.156 0.762 1.00 59.91 169 ARG A C 1
ATOM 1330 O O . ARG A 1 169 ? 14.121 -5.756 -0.043 1.00 59.91 169 ARG A O 1
ATOM 1337 N N . LEU A 1 170 ? 14.748 -6.244 2.067 1.00 62.09 170 LEU A N 1
ATOM 1338 C CA . LEU A 1 170 ? 13.546 -5.751 2.714 1.00 62.09 170 LEU A CA 1
ATOM 1339 C C . LEU A 1 170 ? 13.845 -4.393 3.336 1.00 62.09 170 LEU A C 1
ATOM 1341 O O . LEU A 1 170 ? 14.743 -4.266 4.166 1.00 62.09 170 LEU A O 1
ATOM 1345 N N . TYR A 1 171 ? 13.070 -3.383 2.963 1.00 65.12 171 TYR A N 1
ATOM 1346 C CA . TYR A 1 171 ? 13.158 -2.074 3.598 1.00 65.12 171 TYR A CA 1
ATOM 1347 C C . TYR A 1 171 ? 12.057 -1.947 4.620 1.00 65.12 171 TYR A C 1
ATOM 1349 O O . TYR A 1 171 ? 10.898 -2.121 4.263 1.00 65.12 171 TYR A O 1
ATOM 1357 N N . ARG A 1 172 ? 12.427 -1.624 5.861 1.00 66.94 172 ARG A N 1
ATOM 1358 C CA . ARG A 1 172 ? 11.494 -1.213 6.904 1.00 66.94 172 ARG A CA 1
ATOM 1359 C C . ARG A 1 172 ? 11.677 0.273 7.178 1.00 66.94 172 ARG A C 1
ATOM 1361 O O . ARG A 1 172 ? 12.770 0.714 7.533 1.00 66.94 172 ARG A O 1
ATOM 1368 N N . PHE A 1 173 ? 10.587 1.017 7.046 1.00 64.94 173 PHE A N 1
ATOM 1369 C CA . PHE A 1 173 ? 10.508 2.427 7.415 1.00 64.94 173 PHE A CA 1
ATOM 1370 C C . PHE A 1 173 ? 9.727 2.526 8.712 1.00 64.94 173 PHE A C 1
ATOM 1372 O O . PHE A 1 173 ? 8.557 2.173 8.707 1.00 64.94 173 PHE A O 1
ATOM 1379 N N . SER A 1 174 ? 10.361 2.964 9.797 1.00 62.50 174 SER A N 1
ATOM 1380 C CA . SER A 1 174 ? 9.696 3.178 11.087 1.00 62.50 174 SER A CA 1
ATOM 1381 C C . SER A 1 174 ? 9.706 4.661 11.441 1.00 62.50 174 SER A C 1
ATOM 1383 O O . SER A 1 174 ? 10.775 5.282 11.433 1.00 62.50 174 SER A O 1
ATOM 1385 N N . GLY A 1 175 ? 8.537 5.217 11.762 1.00 58.16 175 GLY A N 1
ATOM 1386 C CA . GLY A 1 175 ? 8.431 6.565 12.320 1.00 58.16 175 GLY A CA 1
ATOM 1387 C C . GLY A 1 175 ? 9.118 6.656 13.687 1.00 58.16 175 GLY A C 1
ATOM 1388 O O . GLY A 1 175 ? 9.268 5.649 14.380 1.00 58.16 175 GLY A O 1
ATOM 1389 N N . ASN A 1 176 ? 9.560 7.855 14.076 1.00 55.59 176 ASN A N 1
ATOM 1390 C CA . ASN A 1 176 ? 9.967 8.092 15.461 1.00 55.59 176 ASN A CA 1
ATOM 1391 C C . ASN A 1 176 ? 8.691 8.151 16.309 1.00 55.59 176 ASN A C 1
ATOM 1393 O O . ASN A 1 176 ? 7.869 9.043 16.106 1.00 55.59 176 ASN A O 1
ATOM 1397 N N . ALA A 1 177 ? 8.515 7.164 17.189 1.00 51.66 177 ALA A N 1
ATOM 1398 C CA . ALA A 1 177 ? 7.441 7.139 18.180 1.00 51.66 177 ALA A CA 1
ATOM 1399 C C . ALA A 1 177 ? 7.621 8.225 19.252 1.00 51.66 177 ALA A C 1
ATOM 1401 O O . ALA A 1 177 ? 8.789 8.518 19.607 1.00 51.66 177 ALA A O 1
#

Foldseek 3Di:
DPQQPAAEDAAADLD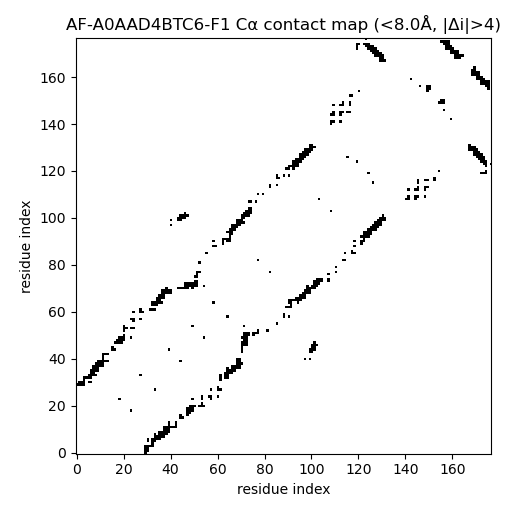ADAQALVNLVVVLVNHQRHAEDHHNLPNAHAAHNAAPLSVLSSLVRHQNHQYDAEAHAQPPDDDVVSLVVLQPRQHDQNHEYHHGNHDADLVSLLVVLLSVLSVQVRHQYFYWYWDPDDDPVVVVSNVVSNVVNCVVVVHDAWDWDFDDDPRTTTTGTGHDD

Solvent-accessible surface area (backbone atoms only — not comparable to full-atom values): 9728 Å² total; per-residue (Å²): 128,62,56,70,83,38,39,70,46,80,49,77,56,102,60,90,65,87,47,38,38,70,55,52,44,56,52,50,71,48,30,84,44,29,27,32,46,32,43,18,76,89,72,43,40,77,70,28,52,21,30,59,65,37,51,52,54,41,55,74,71,36,73,55,40,27,35,39,20,46,32,33,25,39,87,59,77,74,56,70,78,58,55,53,72,44,68,80,64,78,61,42,52,70,29,28,49,31,36,41,45,32,52,72,52,82,85,36,43,52,59,49,21,37,52,52,36,54,57,42,76,66,22,65,25,56,35,39,52,40,65,81,90,68,61,82,68,54,59,55,53,49,53,54,30,30,53,51,30,25,54,74,71,71,48,80,84,51,54,78,42,81,42,91,43,104,89,46,56,38,36,37,46,34,50,80,128

pLDDT: mean 78.96, std 13.23, range [41.53, 97.12]

Nearest PDB structures (foldseek):
  8b0j-assembly1_N  TM=5.920E-01  e=1.740E-01  Escherichia coli K-12
  8b0j-assembly1_L  TM=5.121E-01  e=9.896E-02  Escherichia coli K-12
  6g63-assembly1_N  TM=5.151E-01  e=3.694E-01  Escherichia coli K-12
  6g63-assembly1_A  TM=4.979E-01  e=3.933E-01  Escherichia coli K-12
  2c4r-assembly1_L  TM=4.878E-01  e=6.917E-01  Escherichia coli

Sequence (177 aa):
MAFSNLHRIDINVFWFVELTNEELLRLASVWPRLEELLINENSGWSAGGITLNGLVQLLQTSRFLRKVALTINMHSFMDFNQLTAILGLTLPPTFSLNVLDSLIDEDSVPTMAT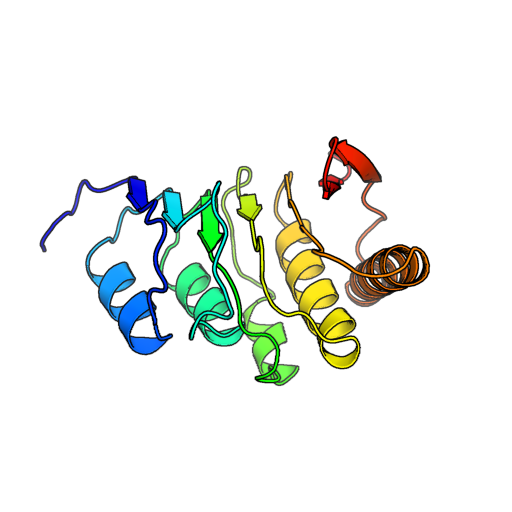LLACIASDSDLSLWVFCMDTAPDHCACWHGAFQRAQVALGQEYSLFTEIDCPHHRLYRFSGNA

Organism: NCBI:txid1328754

Secondary structure (DSSP, 8-state):
-TTTT--EEEE--SS-----HHHHHHHHHH-TT--EEEESTTT--SS-S-BHHHHHHHHHH-TT--EEE---B-SSPPPHHHHGGGTT----TT-EEE-TT-B--GGGHHHHHHHHHHHHTTS---EEEE--S--HHHHHHHHHHHHHHHHHTTPPPPEEEEEEETTEEEEEEE---

Radius of gyration: 15.51 Å; Cα contacts (8 Å, |Δi|>4): 348; chains: 1; bounding box: 48×38×34 Å